Protein AF-A0A848WQI0-F1 (afdb_monomer)

Nearest PDB structures (foldseek):
  6hzf-assembly2_B  TM=4.910E-01  e=3.937E-01  Phocaeicola paurosaccharolyticus
  3zxp-assembly1_B  TM=4.261E-01  e=1.263E+00  Homo sapiens
  1zu2-assembly1_A  TM=3.150E-01  e=1.890E+00  Arabidopsis thaliana

pLDDT: mean 91.6, std 8.66, range [50.47, 98.75]

Foldseek 3Di:
DEQADPQDFLADGGDLPVVLVCVVVQVVVVHDDYDYDPDDNSVLNVQQCVVCVVPVPRGSLNSQCVVCCVQFNPPLSVLLVQLVVLSNVLRVLCVVPPVCQGHLDLCNQLCLLQVLDADDPVLVVSLVSLVSSLVSLVVSLVRGDPRNNLVSLLSNLSSVLSNLQSQLSNLSNQLSNCLVVLVQVSNLVSLVRSLVSLVVSLVSLVVNDDDVSSVVSSVSCVNRPNVVSVVSNVDDRDD

Radius of gyration: 19.27 Å; Cα contacts (8 Å, |Δi|>4): 362; chains: 1; bounding box: 52×28×58 Å

Secondary structure (DSSP, 8-state):
--SS-TT--SS----HHHHHHHHHHHHHTT------PSS-TTHHHHHHHHHHTT-TT--HHHHHHHHHHHHH-TTSHHHHHHHHHHHHHHHHHHHHH-TTTT--STTTTHHHHHT-PPPPTHHHHHHHHHHHHHHHHHHHHHHPPTT-HHHHHHHHHHHHHHHHHHHHHHHHHHHHHHHHHT-HHHHHHHHHHHHHHHHHHHHHHHTT--SHHHHHHHHHHIIIIIHHHHHHHTSPPP-

Solvent-accessible surface area (backbone atoms only — not comparable to full-atom values): 12178 Å² total; per-residue (Å²): 84,42,31,34,59,91,85,35,21,75,53,78,42,35,30,47,66,62,45,61,70,49,44,64,60,32,56,75,71,76,48,75,62,79,54,82,52,58,49,83,72,41,59,65,27,50,50,29,51,63,52,35,74,81,33,88,84,55,42,58,66,58,36,43,33,69,57,34,29,82,55,24,32,78,85,26,29,65,33,44,48,55,14,48,49,28,30,23,54,34,37,54,48,39,58,69,78,44,65,60,70,41,34,96,51,81,51,51,49,51,50,40,26,72,56,52,47,79,84,61,72,63,58,58,56,40,38,51,27,31,48,49,18,22,50,26,23,54,56,26,47,78,63,36,39,88,89,20,51,68,66,36,50,34,55,20,30,50,30,47,20,43,41,26,42,52,49,12,48,48,24,29,13,50,15,19,33,22,54,76,72,65,37,62,66,56,20,50,53,22,39,53,50,13,46,51,26,38,52,49,16,49,53,41,39,63,78,52,60,83,50,74,54,47,51,46,51,53,50,50,44,44,65,34,34,50,51,51,46,54,55,59,64,71,47,76,76,82,132

Mean predicted aligned error: 4.3 Å

Structure (mmCIF, N/CA/C/O backbone):
data_AF-A0A848WQI0-F1
#
_entry.id   AF-A0A848WQI0-F1
#
loop_
_atom_site.group_PDB
_atom_site.id
_atom_site.type_symbol
_atom_site.label_atom_id
_atom_site.label_alt_id
_atom_site.label_comp_id
_atom_site.label_asym_id
_atom_site.label_entity_id
_atom_site.label_seq_id
_atom_site.pdbx_PDB_ins_code
_atom_site.Cartn_x
_atom_site.Cartn_y
_atom_site.Cartn_z
_atom_site.occupancy
_atom_site.B_iso_or_equiv
_atom_site.auth_seq_id
_atom_site.auth_comp_id
_atom_site.auth_asym_id
_atom_site.auth_atom_id
_atom_site.pdbx_PDB_model_num
ATOM 1 N N . LEU A 1 1 ? 17.063 -11.346 -2.790 1.00 73.81 1 LEU A N 1
ATOM 2 C CA . LEU A 1 1 ? 16.654 -9.972 -3.147 1.00 73.81 1 LEU A CA 1
ATOM 3 C C . LEU A 1 1 ? 15.144 -9.925 -3.078 1.00 73.81 1 LEU A C 1
ATOM 5 O O . LEU A 1 1 ? 14.505 -10.807 -3.631 1.00 73.81 1 LEU A O 1
ATOM 9 N N . PHE A 1 2 ? 14.584 -8.936 -2.404 1.00 66.81 2 PHE A N 1
ATOM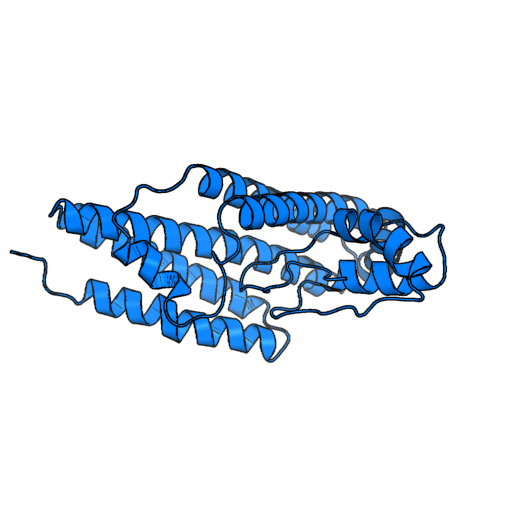 10 C CA . PHE A 1 2 ? 13.140 -8.764 -2.325 1.00 66.81 2 PHE A CA 1
ATOM 11 C C . PHE A 1 2 ? 12.773 -7.531 -3.148 1.00 66.81 2 PHE A C 1
ATOM 13 O O . PHE A 1 2 ? 13.348 -6.471 -2.908 1.00 66.81 2 PHE A O 1
ATOM 20 N N . PRO A 1 3 ? 11.911 -7.658 -4.176 1.00 52.44 3 PRO A N 1
ATOM 21 C CA . PRO A 1 3 ? 11.442 -6.510 -4.945 1.00 52.44 3 PRO A CA 1
ATOM 22 C C . PRO A 1 3 ? 10.584 -5.539 -4.131 1.00 52.44 3 PRO A C 1
ATOM 24 O O . PRO A 1 3 ? 10.427 -4.392 -4.542 1.00 52.44 3 PRO A O 1
ATOM 27 N N . GLY A 1 4 ? 10.056 -6.011 -3.000 1.00 59.72 4 GLY A N 1
ATOM 28 C CA . GLY A 1 4 ? 9.482 -5.223 -1.914 1.00 59.72 4 GLY A CA 1
ATOM 29 C C . GLY A 1 4 ? 10.139 -5.544 -0.574 1.00 59.72 4 GLY A C 1
ATOM 30 O O . GLY 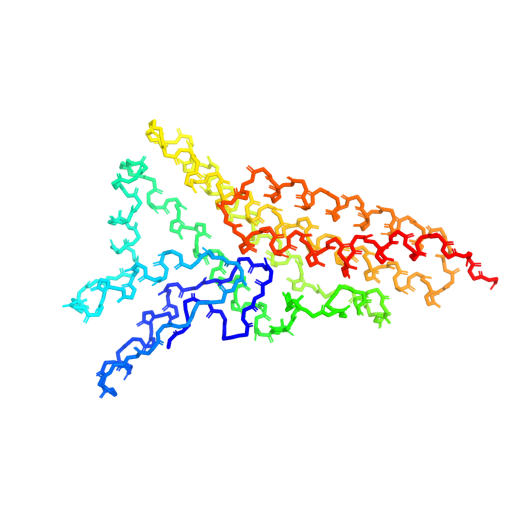A 1 4 ? 11.306 -5.929 -0.526 1.00 59.72 4 GLY A O 1
ATOM 31 N N . ARG A 1 5 ? 9.391 -5.402 0.522 1.00 63.69 5 ARG A N 1
ATOM 32 C CA . ARG A 1 5 ? 9.858 -5.776 1.866 1.00 63.69 5 ARG A CA 1
ATOM 33 C C . ARG A 1 5 ? 9.898 -7.297 2.039 1.00 63.69 5 ARG A C 1
ATOM 35 O O . ARG A 1 5 ? 9.078 -8.010 1.463 1.00 63.69 5 ARG A O 1
ATOM 42 N N . GLU A 1 6 ? 10.829 -7.782 2.866 1.00 56.72 6 GLU A N 1
ATOM 43 C CA . GLU A 1 6 ? 11.005 -9.224 3.116 1.00 56.72 6 GLU A CA 1
ATOM 44 C C . GLU A 1 6 ? 9.759 -9.876 3.732 1.00 56.72 6 GLU A C 1
ATOM 46 O O . GLU A 1 6 ? 9.431 -11.010 3.388 1.00 56.72 6 GLU A O 1
ATOM 51 N N . ASN A 1 7 ? 9.026 -9.130 4.564 1.00 57.56 7 ASN A N 1
ATOM 52 C CA . ASN A 1 7 ? 7.847 -9.628 5.272 1.00 57.56 7 ASN A CA 1
ATOM 53 C C . ASN A 1 7 ? 6.559 -9.572 4.421 1.00 57.56 7 ASN A C 1
ATOM 55 O O . ASN A 1 7 ? 5.610 -10.298 4.699 1.00 57.56 7 ASN A O 1
ATOM 59 N N . GLY A 1 8 ? 6.538 -8.804 3.321 1.00 66.88 8 GLY A N 1
ATOM 60 C CA . GLY A 1 8 ? 5.310 -8.535 2.560 1.00 66.88 8 GLY A CA 1
ATOM 61 C C . GLY A 1 8 ? 4.331 -7.618 3.291 1.00 66.88 8 GLY A C 1
ATOM 62 O O . GLY A 1 8 ? 4.680 -7.012 4.297 1.00 66.88 8 GLY A O 1
ATOM 63 N N . GLY A 1 9 ? 3.125 -7.454 2.747 1.00 83.19 9 GLY A N 1
ATOM 64 C CA . GLY A 1 9 ? 2.078 -6.650 3.377 1.00 83.19 9 GLY A CA 1
ATOM 65 C C . GLY A 1 9 ? 0.976 -6.257 2.400 1.00 83.19 9 GLY A C 1
ATOM 66 O O . GLY A 1 9 ? 1.171 -6.286 1.193 1.00 83.19 9 GLY A O 1
ATOM 67 N N . LEU A 1 10 ? -0.189 -5.865 2.913 1.00 89.94 10 LEU A N 1
ATOM 68 C CA . LEU A 1 10 ? -1.374 -5.534 2.107 1.00 89.94 10 LEU A CA 1
ATOM 69 C C . LEU A 1 10 ? -1.185 -4.286 1.224 1.00 89.94 10 LEU A C 1
ATOM 71 O O . LEU A 1 10 ? -1.851 -4.121 0.191 1.00 89.94 10 LEU A O 1
ATOM 75 N N . LEU A 1 11 ? -0.278 -3.399 1.640 1.00 92.06 11 LEU A N 1
ATOM 76 C CA . LEU A 1 11 ? 0.033 -2.152 0.956 1.00 92.06 11 LEU A CA 1
ATOM 77 C C . LEU A 1 11 ? 1.077 -2.363 -0.151 1.00 92.06 11 LEU A C 1
ATOM 79 O O . LEU A 1 11 ? 2.055 -3.078 0.074 1.00 92.06 11 LEU A O 1
ATOM 83 N N . PRO A 1 12 ? 0.940 -1.693 -1.312 1.00 91.19 12 PRO A N 1
ATOM 84 C CA . PRO A 1 12 ? 1.970 -1.675 -2.343 1.00 91.19 12 PRO A CA 1
ATOM 85 C C . PRO A 1 12 ? 3.288 -1.132 -1.779 1.00 91.19 12 PRO A C 1
ATOM 87 O O . PRO A 1 12 ? 3.384 0.047 -1.441 1.00 91.19 12 PRO A O 1
ATOM 90 N N . GLN A 1 13 ? 4.296 -1.999 -1.692 1.00 87.94 13 GLN A N 1
ATOM 91 C CA . GLN A 1 13 ? 5.631 -1.669 -1.198 1.00 87.94 13 GLN A CA 1
ATOM 92 C C . GLN A 1 13 ? 6.688 -2.293 -2.110 1.00 87.94 13 GLN A C 1
ATOM 94 O O . GLN A 1 13 ? 6.831 -3.517 -2.175 1.00 87.94 13 GLN A O 1
ATOM 99 N N . PHE A 1 14 ? 7.420 -1.458 -2.843 1.00 89.19 14 PHE A N 1
ATOM 100 C CA . PHE A 1 14 ? 8.512 -1.877 -3.716 1.00 89.19 14 PHE A CA 1
ATOM 101 C C . PHE A 1 14 ? 9.478 -0.730 -4.010 1.00 89.19 14 PHE A C 1
ATOM 103 O O . PHE A 1 14 ? 9.085 0.432 -4.068 1.00 89.19 14 PHE A O 1
ATOM 110 N N . SER A 1 15 ? 10.746 -1.070 -4.256 1.00 88.69 15 SER A N 1
ATOM 111 C CA . SER A 1 15 ? 11.779 -0.096 -4.622 1.00 88.69 15 SER A CA 1
ATOM 112 C C . SER A 1 15 ? 12.771 -0.684 -5.622 1.00 88.69 15 SER A C 1
ATOM 114 O O . SER A 1 15 ? 13.640 -1.494 -5.297 1.00 88.69 15 SER A O 1
ATOM 116 N N . THR A 1 16 ? 12.691 -0.245 -6.879 1.00 87.50 16 THR A N 1
ATOM 117 C CA . THR A 1 16 ? 13.683 -0.628 -7.897 1.00 87.50 16 THR A CA 1
ATOM 118 C C . THR A 1 16 ? 15.057 -0.007 -7.631 1.00 87.50 16 THR A C 1
ATOM 120 O O . THR A 1 16 ? 16.067 -0.561 -8.065 1.00 87.50 16 THR A O 1
ATOM 123 N N . GLY A 1 17 ? 15.113 1.126 -6.919 1.00 87.81 17 GLY A N 1
ATOM 124 C CA . GLY A 1 17 ? 16.367 1.765 -6.512 1.00 87.81 17 GLY A CA 1
ATOM 125 C C . GLY A 1 17 ? 17.127 0.928 -5.483 1.00 87.81 17 GLY A C 1
ATOM 126 O O . GLY A 1 17 ? 18.321 0.674 -5.650 1.00 87.81 17 GLY A O 1
ATOM 127 N N . GLU A 1 18 ? 16.421 0.411 -4.476 1.00 88.69 18 GLU A N 1
ATOM 128 C CA . GLU A 1 18 ? 16.997 -0.493 -3.478 1.00 88.69 18 GLU A CA 1
ATOM 129 C C . GLU A 1 18 ? 17.486 -1.805 -4.115 1.00 88.69 18 GLU A C 1
ATOM 131 O O . GLU A 1 18 ? 18.591 -2.278 -3.839 1.00 88.69 18 GLU A O 1
ATOM 136 N N . LEU A 1 19 ? 16.709 -2.379 -5.039 1.00 90.62 19 LEU A N 1
ATOM 137 C CA . LEU A 1 19 ? 17.144 -3.554 -5.797 1.00 90.62 19 LEU A CA 1
ATOM 138 C C . LEU A 1 19 ? 18.444 -3.295 -6.563 1.00 90.62 19 LEU A C 1
ATOM 140 O O . LEU A 1 19 ? 19.345 -4.138 -6.557 1.00 90.62 19 LEU A O 1
ATOM 144 N N . ALA A 1 20 ? 18.550 -2.137 -7.218 1.00 92.38 20 ALA A N 1
ATOM 145 C CA . ALA A 1 20 ? 19.734 -1.771 -7.982 1.00 92.38 20 ALA A CA 1
ATOM 146 C C . ALA A 1 20 ? 20.976 -1.623 -7.095 1.00 92.38 20 ALA A C 1
ATOM 148 O O . ALA A 1 20 ? 22.060 -2.031 -7.512 1.00 92.38 20 ALA A O 1
ATOM 149 N N . SER A 1 21 ? 20.830 -1.108 -5.869 1.00 92.25 21 SER A N 1
ATOM 150 C CA . SER A 1 21 ? 21.953 -0.960 -4.935 1.00 92.25 21 SER A CA 1
ATOM 151 C C . SER A 1 21 ? 22.455 -2.307 -4.396 1.00 92.25 21 SER A C 1
ATOM 153 O O . SER A 1 21 ? 23.662 -2.490 -4.219 1.00 92.25 21 SER A O 1
ATOM 155 N N . LYS A 1 22 ? 21.560 -3.286 -4.203 1.00 91.81 22 LYS A N 1
ATOM 156 C CA . LYS A 1 22 ? 21.900 -4.629 -3.691 1.00 91.81 22 LYS A CA 1
ATOM 157 C C . LYS A 1 22 ? 22.409 -5.595 -4.769 1.00 91.81 22 LYS A C 1
ATOM 159 O O . LYS A 1 22 ? 23.145 -6.538 -4.462 1.00 91.81 22 LYS A O 1
ATOM 164 N N . LEU A 1 23 ? 22.050 -5.381 -6.036 1.00 92.56 23 LEU A N 1
ATOM 165 C CA . LEU A 1 23 ? 22.354 -6.311 -7.130 1.00 92.56 23 LEU A CA 1
ATOM 166 C C . LEU A 1 23 ? 23.860 -6.584 -7.354 1.00 92.56 23 LEU A C 1
ATOM 168 O O . LEU A 1 23 ? 24.212 -7.747 -7.574 1.00 92.56 23 LEU A O 1
ATOM 172 N N . PRO A 1 24 ? 24.786 -5.605 -7.272 1.00 92.44 24 PRO A N 1
ATOM 173 C CA . PRO A 1 24 ? 26.216 -5.874 -7.441 1.00 92.44 24 PRO A CA 1
ATOM 174 C C . PRO A 1 24 ? 26.776 -6.872 -6.422 1.00 92.44 24 PRO A C 1
ATOM 176 O O . PRO A 1 24 ? 27.590 -7.723 -6.783 1.00 92.44 24 PRO A O 1
ATOM 179 N N . ALA A 1 25 ? 26.336 -6.793 -5.162 1.00 91.88 25 ALA A N 1
ATOM 180 C CA . ALA A 1 25 ? 26.741 -7.736 -4.122 1.00 91.88 25 ALA A CA 1
ATOM 181 C C . ALA A 1 25 ? 26.193 -9.143 -4.409 1.00 91.88 25 ALA A C 1
ATOM 183 O O . ALA A 1 25 ? 26.949 -10.111 -4.370 1.00 91.88 25 ALA A O 1
ATOM 184 N N . ALA A 1 26 ? 24.922 -9.239 -4.807 1.00 91.38 26 ALA A N 1
ATOM 185 C CA . ALA A 1 26 ? 24.290 -10.498 -5.200 1.00 91.38 26 ALA A CA 1
ATOM 186 C C . ALA A 1 26 ? 24.982 -11.187 -6.395 1.00 91.38 26 ALA A C 1
ATOM 188 O O . ALA A 1 26 ? 25.144 -12.406 -6.424 1.00 91.38 26 ALA A O 1
ATOM 189 N N . ARG A 1 27 ? 25.444 -10.422 -7.392 1.00 89.50 27 ARG A N 1
ATOM 190 C CA . ARG A 1 27 ? 26.213 -10.998 -8.510 1.00 89.50 27 ARG A CA 1
ATOM 191 C C . ARG A 1 27 ? 27.549 -11.573 -8.044 1.00 89.50 27 ARG A C 1
ATOM 193 O O . ARG A 1 27 ? 27.937 -12.649 -8.489 1.00 89.50 27 ARG A O 1
ATOM 200 N N . LYS A 1 28 ? 28.238 -10.887 -7.124 1.00 91.12 28 LYS A N 1
ATOM 201 C CA . LYS A 1 28 ? 29.507 -11.369 -6.551 1.00 91.12 28 LYS A CA 1
ATOM 202 C C . LYS A 1 28 ? 29.335 -12.659 -5.748 1.00 91.12 28 LYS A C 1
ATOM 204 O O . LYS A 1 28 ? 30.258 -13.463 -5.728 1.00 91.12 28 LYS A O 1
ATOM 209 N N . SER A 1 29 ? 28.171 -12.881 -5.133 1.00 91.44 29 SER A N 1
ATOM 210 C CA . SER A 1 29 ? 27.850 -14.127 -4.421 1.00 91.44 29 SER A CA 1
ATOM 211 C C . SER A 1 29 ? 27.400 -15.279 -5.331 1.00 91.44 29 SER A C 1
ATOM 213 O O . SER A 1 29 ? 27.010 -16.325 -4.824 1.00 91.44 29 SER A O 1
ATOM 215 N N . GLY A 1 30 ? 27.441 -15.114 -6.659 1.00 89.81 30 GLY A N 1
ATOM 216 C CA . GLY A 1 30 ? 27.063 -16.158 -7.617 1.00 89.81 30 GLY A CA 1
ATOM 217 C C . GLY A 1 30 ? 25.572 -16.205 -7.967 1.00 89.81 30 GLY A C 1
ATOM 218 O O . GLY A 1 30 ? 25.157 -17.104 -8.692 1.00 89.81 30 GLY A O 1
ATOM 219 N N . GLY A 1 31 ? 24.767 -15.245 -7.495 1.00 89.06 31 GLY A N 1
ATOM 220 C CA . GLY A 1 31 ? 23.345 -15.143 -7.825 1.00 89.06 31 GLY A CA 1
ATOM 221 C C . GLY A 1 31 ? 22.474 -14.649 -6.671 1.00 89.06 31 GLY A C 1
ATOM 222 O O . GLY A 1 31 ? 22.956 -14.288 -5.597 1.00 89.06 31 GLY A O 1
ATOM 223 N N . PHE A 1 32 ? 21.160 -14.635 -6.903 1.00 90.81 32 PHE A N 1
ATOM 224 C CA . PHE A 1 32 ? 20.151 -14.311 -5.897 1.00 90.81 32 PHE A CA 1
ATOM 225 C C . PHE A 1 32 ? 18.864 -15.103 -6.116 1.00 90.81 32 PHE A C 1
ATOM 227 O O . PHE A 1 32 ? 18.557 -15.529 -7.225 1.00 90.81 32 PHE A O 1
ATOM 234 N N . ILE A 1 33 ? 18.075 -15.217 -5.051 1.00 88.38 33 ILE A N 1
ATOM 235 C CA . ILE A 1 33 ? 16.668 -15.615 -5.109 1.00 88.38 33 ILE A CA 1
ATOM 236 C C . ILE A 1 33 ? 15.831 -14.340 -5.028 1.00 88.38 33 ILE A C 1
ATOM 238 O O . ILE A 1 33 ? 16.090 -13.499 -4.162 1.00 88.38 33 ILE A O 1
ATOM 242 N N . ALA A 1 34 ? 14.873 -14.174 -5.940 1.00 85.50 34 ALA A N 1
ATOM 243 C CA . ALA A 1 34 ? 13.860 -13.130 -5.848 1.00 85.50 34 ALA A CA 1
ATOM 244 C C . ALA A 1 34 ? 12.619 -13.696 -5.155 1.00 85.50 34 ALA A C 1
ATOM 246 O O . ALA A 1 34 ? 11.985 -14.600 -5.693 1.00 85.50 34 ALA A O 1
ATOM 247 N N . ALA A 1 35 ? 12.285 -13.180 -3.977 1.00 82.25 35 ALA A N 1
ATOM 248 C CA . ALA A 1 35 ? 11.065 -13.549 -3.268 1.00 82.25 35 ALA A CA 1
ATOM 249 C C . ALA A 1 35 ? 10.051 -12.408 -3.394 1.00 82.25 35 ALA A C 1
ATOM 251 O O . ALA A 1 35 ? 10.380 -11.254 -3.128 1.00 82.25 35 ALA A O 1
ATOM 252 N N . CYS A 1 36 ? 8.849 -12.742 -3.860 1.00 76.75 36 CYS A N 1
ATOM 253 C CA . CYS A 1 36 ? 7.746 -11.808 -4.066 1.00 76.75 36 CYS A CA 1
ATOM 254 C C . CYS A 1 36 ? 6.604 -12.230 -3.150 1.00 76.75 36 CYS A C 1
ATOM 256 O O . CYS A 1 36 ? 6.120 -13.358 -3.257 1.00 76.75 36 CYS A O 1
ATOM 258 N N . SER A 1 37 ? 6.217 -11.347 -2.243 1.00 74.38 37 SER A N 1
ATOM 259 C CA . SER A 1 37 ? 5.093 -11.542 -1.337 1.00 74.38 37 SER A CA 1
ATOM 260 C C . SER A 1 37 ? 3.795 -11.028 -1.969 1.00 74.38 37 SER A C 1
ATOM 262 O O . SER A 1 37 ? 3.792 -10.414 -3.036 1.00 74.38 37 SER A O 1
ATOM 264 N N . ILE A 1 38 ? 2.673 -11.371 -1.340 1.00 69.75 38 ILE A N 1
ATOM 265 C CA . ILE A 1 38 ? 1.343 -10.895 -1.727 1.00 69.75 38 ILE A CA 1
ATOM 266 C C . ILE A 1 38 ? 1.129 -9.490 -1.145 1.00 69.75 38 ILE A C 1
ATOM 268 O O . ILE A 1 38 ? 1.549 -9.262 -0.005 1.00 69.75 38 ILE A O 1
ATOM 272 N N . PRO A 1 39 ? 0.422 -8.597 -1.865 1.00 70.44 39 PRO A N 1
ATOM 273 C CA . PRO A 1 39 ? -0.097 -8.741 -3.233 1.00 70.44 39 PRO A CA 1
ATOM 274 C C . PRO A 1 39 ? 0.899 -8.299 -4.323 1.00 70.44 39 PRO A C 1
ATOM 276 O O . PRO A 1 39 ? 1.838 -7.544 -4.082 1.00 70.44 39 PRO A O 1
ATOM 279 N N . GLY A 1 40 ? 0.686 -8.804 -5.545 1.00 66.81 40 GLY A N 1
ATOM 280 C CA . GLY A 1 40 ? 1.621 -8.824 -6.681 1.00 66.81 40 GLY A CA 1
ATOM 281 C C . GLY A 1 40 ? 1.958 -7.486 -7.362 1.00 66.81 40 GLY A C 1
ATOM 282 O O . GLY A 1 40 ? 1.985 -7.401 -8.590 1.00 66.81 40 GLY A O 1
ATOM 283 N N . ASP A 1 41 ? 2.307 -6.449 -6.602 1.00 83.44 41 ASP A N 1
ATOM 284 C CA . ASP A 1 41 ? 2.699 -5.132 -7.130 1.00 83.44 41 ASP A CA 1
ATOM 285 C C . ASP A 1 41 ? 4.177 -5.073 -7.588 1.00 83.44 41 ASP A C 1
ATOM 287 O O . ASP A 1 41 ? 4.704 -4.023 -7.955 1.00 83.44 41 ASP A O 1
ATOM 291 N N . HIS A 1 42 ? 4.859 -6.220 -7.630 1.00 84.69 42 HIS A N 1
ATOM 292 C CA . HIS A 1 42 ? 6.304 -6.334 -7.848 1.00 84.69 42 HIS A CA 1
ATOM 293 C C . HIS A 1 42 ? 6.751 -6.367 -9.318 1.00 84.69 42 HIS A C 1
ATOM 295 O O . HIS A 1 42 ? 7.940 -6.548 -9.585 1.00 84.69 42 HIS A O 1
ATOM 301 N N . ASN A 1 43 ? 5.841 -6.184 -10.281 1.00 86.00 43 ASN A N 1
ATOM 302 C CA . ASN A 1 43 ? 6.132 -6.349 -11.712 1.00 86.00 43 ASN A CA 1
ATOM 303 C C . ASN A 1 43 ? 7.343 -5.530 -12.183 1.00 86.00 43 ASN A C 1
ATOM 305 O O . ASN A 1 43 ? 8.214 -6.066 -12.863 1.00 86.00 43 ASN A O 1
ATOM 309 N N . ALA A 1 44 ? 7.445 -4.258 -11.782 1.00 89.56 44 ALA A N 1
ATOM 310 C CA . ALA A 1 44 ? 8.574 -3.403 -12.156 1.00 89.56 44 ALA A CA 1
ATOM 311 C C . ALA A 1 44 ? 9.907 -3.901 -11.569 1.00 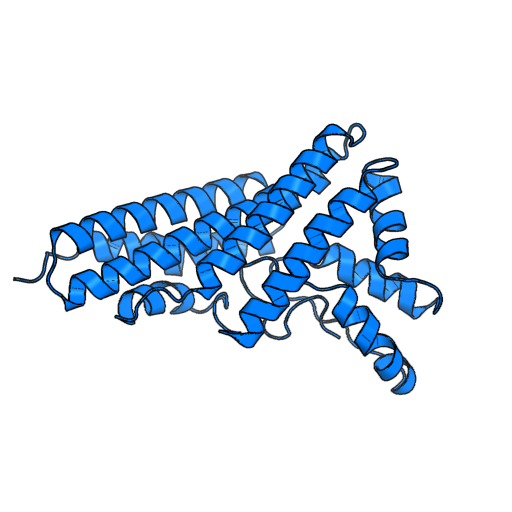89.56 44 ALA A C 1
ATOM 313 O O . ALA A 1 44 ? 10.921 -3.939 -12.267 1.00 89.56 44 ALA A O 1
ATOM 314 N N . GLY A 1 45 ? 9.900 -4.336 -10.306 1.00 90.81 45 GLY A N 1
ATOM 315 C CA . GLY A 1 45 ? 11.078 -4.872 -9.625 1.00 90.81 45 GLY A CA 1
ATOM 316 C C . GLY A 1 45 ? 11.535 -6.215 -10.191 1.00 90.81 45 GLY A C 1
ATOM 317 O O . GLY A 1 45 ? 12.716 -6.390 -10.487 1.00 90.81 45 GLY A O 1
ATOM 318 N N . VAL A 1 46 ? 10.601 -7.143 -10.415 1.00 91.25 46 VAL A N 1
ATOM 319 C CA . VAL A 1 46 ? 10.881 -8.446 -11.038 1.00 91.25 46 VAL A CA 1
ATOM 320 C C . VAL A 1 46 ? 11.386 -8.262 -12.464 1.00 91.25 46 VAL A C 1
ATOM 322 O O . VAL A 1 46 ? 12.388 -8.869 -12.845 1.00 91.25 46 VAL A O 1
ATOM 325 N N . TYR A 1 47 ? 10.749 -7.382 -13.239 1.00 93.81 47 TYR A N 1
ATOM 326 C CA . TYR A 1 47 ? 11.189 -7.081 -14.592 1.00 93.81 47 TYR A CA 1
ATOM 327 C C . TYR A 1 47 ? 12.607 -6.493 -14.595 1.00 93.81 47 TYR A C 1
ATOM 329 O O . TYR A 1 47 ? 13.470 -7.009 -15.308 1.00 93.81 47 TYR A O 1
ATOM 337 N N . PHE A 1 48 ? 12.896 -5.503 -13.741 1.00 95.12 48 PHE A N 1
ATOM 338 C CA . PHE A 1 48 ? 14.247 -4.955 -13.586 1.00 95.12 48 PHE A CA 1
ATOM 339 C C . PHE A 1 48 ? 15.277 -6.041 -13.256 1.00 95.12 48 PHE A C 1
ATOM 341 O O . PHE A 1 48 ? 16.272 -6.166 -13.970 1.00 95.12 48 PHE A O 1
ATOM 348 N N . LEU A 1 49 ? 15.025 -6.868 -12.237 1.00 94.31 49 LEU A N 1
ATOM 349 C CA . LEU A 1 49 ? 15.933 -7.950 -11.853 1.00 94.31 49 LEU A CA 1
ATOM 350 C C . LEU A 1 49 ? 16.147 -8.951 -12.990 1.00 94.31 49 LEU A C 1
ATOM 352 O O . LEU A 1 49 ? 17.280 -9.376 -13.213 1.00 94.31 49 LEU A O 1
ATOM 356 N N . SER A 1 50 ? 15.097 -9.297 -13.738 1.00 94.25 50 SER A N 1
ATOM 357 C CA . SER A 1 50 ? 15.198 -10.234 -14.860 1.00 94.25 50 SER A CA 1
ATOM 358 C C . SER A 1 50 ? 16.135 -9.721 -15.956 1.00 94.25 50 SER A C 1
ATOM 360 O O . SER A 1 50 ? 16.976 -10.469 -16.442 1.00 94.25 50 SER A O 1
ATOM 362 N N . ARG A 1 51 ? 16.054 -8.429 -16.304 1.00 95.81 51 ARG A N 1
ATOM 363 C CA . ARG A 1 51 ? 16.888 -7.804 -17.340 1.00 95.81 51 ARG A CA 1
ATOM 364 C C . ARG A 1 51 ? 18.304 -7.567 -16.836 1.00 95.81 51 ARG A C 1
ATOM 366 O O . ARG A 1 51 ? 19.271 -7.956 -17.488 1.00 95.81 51 ARG A O 1
ATOM 373 N N . ALA A 1 52 ? 18.422 -6.994 -15.643 1.00 95.12 52 ALA A N 1
ATOM 374 C CA . ALA A 1 52 ? 19.707 -6.683 -15.049 1.00 95.12 52 ALA A CA 1
ATOM 375 C C . ALA A 1 52 ? 20.509 -7.952 -14.720 1.00 95.12 52 ALA A C 1
ATOM 377 O O . ALA A 1 52 ? 21.731 -7.907 -14.691 1.00 95.12 52 ALA A O 1
ATOM 378 N N . SER A 1 53 ? 19.891 -9.115 -14.517 1.00 92.50 53 SER A N 1
ATOM 379 C CA . SER A 1 53 ? 20.650 -10.357 -14.285 1.00 92.50 53 SER A CA 1
ATOM 380 C C . SER A 1 53 ? 21.576 -10.737 -15.445 1.00 92.50 53 SER A C 1
ATOM 382 O O . SER A 1 53 ? 22.619 -11.340 -15.200 1.00 92.50 53 SER A O 1
ATOM 384 N N . PHE A 1 54 ? 21.234 -10.349 -16.676 1.00 92.38 54 PHE A N 1
ATOM 385 C CA . PHE A 1 54 ? 21.999 -10.686 -17.882 1.00 92.38 54 PHE A CA 1
ATOM 386 C C . PHE A 1 54 ? 22.755 -9.499 -18.484 1.00 92.38 54 PHE A C 1
ATOM 388 O O . PHE A 1 54 ? 23.658 -9.705 -19.289 1.00 92.38 54 PHE A O 1
ATOM 395 N N . ASP A 1 55 ? 22.415 -8.271 -18.090 1.00 94.88 55 ASP A N 1
ATOM 396 C CA . ASP A 1 55 ? 23.057 -7.058 -18.586 1.00 94.88 55 ASP A CA 1
ATOM 397 C C . ASP A 1 55 ? 23.295 -6.060 -17.443 1.00 94.88 55 ASP A C 1
ATOM 399 O O . ASP A 1 55 ? 22.368 -5.533 -16.825 1.00 94.88 55 ASP A O 1
ATOM 403 N N . SER A 1 56 ? 24.569 -5.783 -17.153 1.00 92.38 56 SER A N 1
ATOM 404 C CA . SER A 1 56 ? 24.960 -4.849 -16.099 1.00 92.38 56 SER A CA 1
ATOM 405 C C . SER A 1 56 ? 24.691 -3.381 -16.420 1.00 92.38 56 SER A C 1
ATOM 407 O O . SER A 1 56 ? 24.733 -2.576 -15.494 1.00 92.38 56 SER A O 1
ATOM 409 N N . ALA A 1 57 ? 24.434 -3.035 -17.684 1.00 95.62 57 ALA A N 1
ATOM 410 C CA . ALA A 1 57 ? 24.109 -1.675 -18.102 1.00 95.62 57 ALA A CA 1
ATOM 411 C C . ALA A 1 57 ? 22.630 -1.314 -17.877 1.00 95.62 57 ALA A C 1
ATOM 413 O O . ALA A 1 57 ? 22.270 -0.137 -17.934 1.00 95.62 57 ALA A O 1
ATOM 414 N N . VAL A 1 58 ? 21.764 -2.298 -17.604 1.00 96.75 58 VAL A N 1
ATOM 415 C CA . VAL A 1 58 ? 20.347 -2.053 -17.312 1.00 96.75 58 VAL A CA 1
ATOM 416 C C . VAL A 1 58 ? 20.205 -1.304 -15.988 1.00 96.75 58 VAL A C 1
ATOM 418 O O . VAL A 1 58 ? 20.670 -1.757 -14.941 1.00 96.75 58 VAL A O 1
ATOM 421 N N . THR A 1 59 ? 19.500 -0.176 -16.032 1.00 95.19 59 THR A N 1
ATOM 422 C CA . THR A 1 59 ? 19.150 0.635 -14.865 1.00 95.19 59 THR A CA 1
ATOM 423 C C . THR A 1 59 ? 17.665 0.459 -14.536 1.00 95.19 59 THR A C 1
ATOM 425 O O . THR A 1 59 ? 16.895 0.027 -15.399 1.00 95.19 59 THR A O 1
ATOM 428 N N . PRO A 1 60 ? 17.212 0.815 -13.319 1.00 94.19 60 PRO A N 1
ATOM 429 C CA . PRO A 1 60 ? 15.784 0.865 -13.006 1.00 94.19 60 PRO A CA 1
ATOM 430 C C . PRO A 1 60 ? 14.964 1.668 -14.018 1.00 94.19 60 PRO A C 1
ATOM 432 O O . PRO A 1 60 ? 13.916 1.209 -14.462 1.00 94.19 60 PRO A O 1
ATOM 435 N N . ALA A 1 61 ? 15.474 2.832 -14.427 1.00 93.94 61 ALA A N 1
ATOM 436 C CA . ALA A 1 61 ? 14.804 3.702 -15.385 1.00 93.94 61 ALA A CA 1
ATOM 437 C C . ALA A 1 61 ? 14.701 3.057 -16.775 1.00 93.94 61 ALA A C 1
ATOM 439 O O . ALA A 1 61 ? 13.617 3.044 -17.352 1.00 93.94 61 ALA A O 1
ATOM 440 N N . SER A 1 62 ? 15.788 2.470 -17.297 1.00 96.25 62 SER A N 1
ATOM 441 C CA . SER A 1 62 ? 15.749 1.831 -18.621 1.00 96.25 62 SER A CA 1
ATOM 442 C C . SER A 1 62 ? 14.906 0.555 -18.627 1.00 96.25 62 SER A C 1
ATOM 444 O O . SER A 1 62 ? 14.199 0.285 -19.598 1.00 96.25 62 SER A O 1
ATOM 446 N N . ALA A 1 63 ? 14.915 -0.210 -17.532 1.00 96.62 63 ALA A N 1
ATOM 447 C CA . ALA A 1 63 ? 14.037 -1.361 -17.376 1.00 96.62 63 ALA A CA 1
ATOM 448 C C . ALA A 1 63 ? 12.565 -0.937 -17.358 1.00 96.62 63 ALA A C 1
ATOM 450 O O . ALA A 1 63 ? 11.771 -1.499 -18.111 1.00 96.62 63 ALA A O 1
ATOM 451 N N . LEU A 1 64 ? 12.211 0.069 -16.554 1.00 95.12 64 LEU A N 1
ATOM 452 C CA . LEU A 1 64 ? 10.842 0.563 -16.475 1.00 95.12 64 LEU A CA 1
ATOM 453 C C . LEU A 1 64 ? 10.356 1.112 -17.818 1.00 95.12 64 LEU A C 1
ATOM 455 O O . LEU A 1 64 ? 9.253 0.773 -18.234 1.00 95.12 64 LEU A O 1
ATOM 459 N N . ASP A 1 65 ? 11.176 1.893 -18.520 1.00 95.62 65 ASP A N 1
ATOM 460 C CA . ASP A 1 65 ? 10.842 2.381 -19.859 1.00 95.62 65 ASP A CA 1
ATOM 461 C C . ASP A 1 65 ? 10.596 1.227 -20.838 1.00 95.62 65 ASP A C 1
ATOM 463 O O . ASP A 1 65 ? 9.544 1.165 -21.473 1.00 95.62 65 ASP A O 1
ATOM 467 N N . SER A 1 66 ? 11.488 0.233 -20.871 1.00 96.12 66 SER A N 1
ATOM 46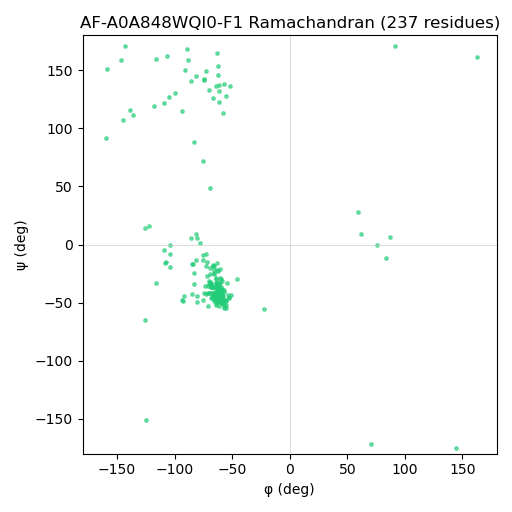8 C CA . SER A 1 66 ? 11.319 -0.935 -21.743 1.00 96.12 66 SER A CA 1
ATOM 469 C C . SER A 1 66 ? 10.120 -1.822 -21.381 1.00 96.12 66 SER A C 1
ATOM 471 O O . SER A 1 66 ? 9.640 -2.561 -22.236 1.00 96.12 66 SER A O 1
ATOM 473 N N . LEU A 1 67 ? 9.631 -1.765 -20.138 1.00 94.75 67 LEU A N 1
ATOM 474 C CA . LEU A 1 67 ? 8.404 -2.440 -19.712 1.00 94.75 67 LEU A CA 1
ATOM 475 C C . LEU A 1 67 ? 7.167 -1.628 -20.108 1.00 94.75 67 LEU A C 1
ATOM 477 O O . LEU A 1 67 ? 6.214 -2.164 -20.668 1.00 94.75 67 LEU A O 1
ATOM 481 N N . VAL A 1 68 ? 7.168 -0.334 -19.795 1.00 94.75 68 VAL A N 1
ATOM 482 C CA . VAL A 1 68 ? 5.988 0.528 -19.881 1.00 94.75 68 VAL A CA 1
ATOM 483 C C . VAL A 1 68 ? 5.744 1.002 -21.301 1.00 94.75 68 VAL A C 1
ATOM 485 O O . VAL A 1 68 ? 4.601 0.958 -21.744 1.00 94.75 68 VAL A O 1
ATOM 488 N N . THR A 1 69 ? 6.769 1.431 -22.034 1.00 95.00 69 THR A N 1
ATOM 489 C CA . THR A 1 69 ? 6.612 2.013 -23.374 1.00 95.00 69 THR A CA 1
ATOM 490 C C . THR A 1 69 ? 5.931 1.042 -24.350 1.00 95.00 69 THR A C 1
ATOM 492 O O . THR A 1 69 ? 4.954 1.439 -24.994 1.00 95.00 69 THR A O 1
ATOM 495 N N . PRO A 1 70 ? 6.292 -0.257 -24.404 1.00 94.19 70 PRO A N 1
ATOM 496 C CA . PRO A 1 70 ? 5.578 -1.222 -25.236 1.00 94.19 70 PRO A CA 1
ATOM 497 C C . PRO A 1 70 ? 4.147 -1.517 -24.798 1.00 94.19 70 PRO A C 1
ATOM 499 O O . PRO A 1 70 ? 3.415 -2.074 -25.608 1.00 94.19 70 PRO A O 1
ATOM 502 N N . ILE A 1 71 ? 3.741 -1.196 -23.563 1.00 92.88 71 ILE A N 1
ATOM 503 C CA . ILE A 1 71 ? 2.375 -1.395 -23.046 1.00 92.88 71 ILE A CA 1
ATOM 504 C C . ILE A 1 71 ? 1.541 -0.129 -23.248 1.00 92.88 71 ILE A C 1
ATOM 506 O O . ILE A 1 71 ? 0.419 -0.205 -23.748 1.00 92.88 71 ILE A O 1
ATOM 510 N N . CYS A 1 72 ? 2.099 1.021 -22.874 1.00 94.38 72 CYS A N 1
ATOM 511 C CA . CYS A 1 72 ? 1.403 2.285 -22.672 1.00 94.38 72 CYS A CA 1
ATOM 512 C C . CYS A 1 72 ? 1.672 3.337 -23.748 1.00 94.38 72 CYS A C 1
ATOM 514 O O . CYS A 1 72 ? 0.892 4.279 -23.856 1.00 94.38 72 CYS A O 1
ATOM 516 N N . GLY A 1 73 ? 2.703 3.163 -24.572 1.00 92.75 73 GLY A N 1
ATOM 517 C CA . GLY A 1 73 ? 3.153 4.168 -25.532 1.00 92.75 73 GLY A CA 1
ATOM 518 C C . GLY A 1 73 ? 4.222 5.104 -24.965 1.00 92.75 73 GLY A C 1
ATOM 519 O O . GLY A 1 73 ? 4.534 5.087 -23.772 1.00 92.75 73 GLY A O 1
ATOM 520 N N . GLU A 1 74 ? 4.802 5.903 -25.858 1.00 91.69 74 GLU A N 1
ATOM 521 C CA . GLU A 1 74 ? 5.909 6.810 -25.548 1.00 91.69 74 GLU A CA 1
ATOM 522 C C . GLU A 1 74 ? 5.522 7.878 -24.513 1.00 91.69 74 GLU A C 1
ATOM 524 O O . GLU A 1 74 ? 4.389 8.360 -24.465 1.00 91.69 74 GLU A O 1
ATOM 529 N N . GLY A 1 75 ? 6.480 8.262 -23.664 1.00 88.56 75 GLY A N 1
ATOM 530 C CA . GLY A 1 75 ? 6.317 9.348 -22.690 1.00 88.56 75 GLY A CA 1
ATOM 531 C C . GLY A 1 75 ? 5.475 9.014 -21.449 1.00 88.56 75 GLY A C 1
ATOM 532 O O . GLY A 1 75 ? 5.317 9.872 -20.579 1.00 88.56 75 GLY A O 1
ATOM 533 N N . VAL A 1 76 ? 4.944 7.791 -21.327 1.00 94.69 76 VAL A N 1
ATOM 534 C CA . VAL A 1 76 ? 4.213 7.341 -20.124 1.00 94.69 76 VAL A CA 1
ATOM 535 C C . VAL A 1 76 ? 5.164 6.846 -19.030 1.00 94.69 76 VAL A C 1
ATOM 537 O O . VAL A 1 76 ? 4.899 7.054 -17.845 1.00 94.69 76 VAL A O 1
ATOM 540 N N . ALA A 1 77 ? 6.287 6.233 -19.411 1.00 94.25 77 ALA A N 1
ATOM 541 C CA . ALA A 1 77 ? 7.244 5.642 -18.479 1.00 94.25 77 ALA A CA 1
ATOM 542 C C . ALA A 1 77 ? 7.794 6.638 -17.450 1.00 94.25 77 ALA A C 1
ATOM 544 O O . ALA A 1 77 ? 7.898 6.293 -16.279 1.00 94.25 77 ALA A O 1
ATOM 545 N N . GLU A 1 78 ? 8.075 7.879 -17.855 1.00 93.75 78 GLU A N 1
ATOM 546 C CA . GLU A 1 78 ? 8.575 8.930 -16.958 1.00 93.75 78 GLU A CA 1
ATOM 547 C C . GLU A 1 78 ? 7.591 9.225 -15.815 1.00 93.75 78 GLU A C 1
ATOM 549 O O . GLU A 1 78 ? 7.981 9.314 -14.654 1.00 93.75 78 GLU A O 1
ATOM 554 N N . ARG A 1 79 ? 6.291 9.292 -16.127 1.00 94.31 79 ARG A N 1
ATOM 555 C CA . ARG A 1 79 ? 5.234 9.523 -15.130 1.00 94.31 79 ARG A CA 1
ATOM 556 C C . ARG A 1 79 ? 5.127 8.360 -14.157 1.00 94.31 79 ARG A C 1
ATOM 558 O O . ARG A 1 79 ? 5.087 8.556 -12.944 1.00 94.31 79 ARG A O 1
ATOM 565 N N . LEU A 1 80 ? 5.135 7.140 -14.687 1.00 94.75 80 LEU A N 1
ATOM 566 C CA . LEU A 1 80 ? 5.124 5.940 -13.858 1.00 94.75 80 LEU A CA 1
ATOM 567 C C . LEU A 1 80 ? 6.383 5.844 -12.989 1.00 94.75 80 LEU A C 1
ATOM 569 O O . LEU A 1 80 ? 6.276 5.428 -11.841 1.00 94.75 80 LEU A O 1
ATOM 573 N N . ALA A 1 81 ? 7.539 6.292 -13.486 1.00 94.38 81 ALA A N 1
ATOM 574 C CA . ALA A 1 81 ? 8.779 6.347 -12.720 1.00 94.38 81 ALA A CA 1
ATOM 575 C C . ALA A 1 81 ? 8.650 7.270 -11.506 1.00 94.38 81 ALA A C 1
ATOM 577 O O . ALA A 1 81 ? 9.023 6.870 -10.406 1.00 94.38 81 ALA A O 1
ATOM 578 N N . THR A 1 82 ? 8.075 8.465 -11.675 1.00 95.31 82 THR A N 1
ATOM 579 C CA . THR A 1 82 ? 7.810 9.378 -10.552 1.00 95.31 82 THR A CA 1
ATOM 580 C C . THR A 1 82 ? 6.865 8.749 -9.531 1.00 95.31 82 THR A C 1
ATOM 582 O O . THR A 1 82 ? 7.139 8.796 -8.333 1.00 95.31 82 THR A O 1
ATOM 585 N N . GLY A 1 83 ? 5.783 8.110 -9.987 1.00 95.81 83 GLY A N 1
ATOM 586 C CA . GLY A 1 83 ? 4.854 7.446 -9.076 1.00 95.81 83 GLY A CA 1
ATOM 587 C C . GLY A 1 83 ? 5.493 6.277 -8.323 1.00 95.81 83 GLY A C 1
ATOM 588 O O . GLY A 1 83 ? 5.323 6.157 -7.117 1.00 95.81 83 GLY A O 1
ATOM 589 N N . PHE A 1 84 ? 6.285 5.447 -9.002 1.00 94.69 84 PHE A N 1
ATOM 590 C CA . PHE A 1 84 ? 6.997 4.327 -8.380 1.00 94.69 84 PHE A CA 1
ATOM 591 C C . PHE A 1 84 ? 8.119 4.779 -7.443 1.00 94.69 84 PHE A C 1
ATOM 593 O O . PHE A 1 84 ? 8.348 4.124 -6.432 1.00 94.69 84 PHE A O 1
ATOM 600 N N . ALA A 1 85 ? 8.779 5.906 -7.722 1.00 93.88 85 ALA A N 1
ATOM 601 C CA . ALA A 1 85 ? 9.726 6.507 -6.788 1.00 93.88 85 ALA A CA 1
ATOM 602 C C . ALA A 1 85 ? 9.029 6.923 -5.484 1.00 93.88 85 ALA A C 1
ATOM 604 O O . ALA A 1 85 ? 9.524 6.597 -4.412 1.00 93.88 85 ALA A O 1
ATOM 605 N N . ALA A 1 86 ? 7.840 7.534 -5.564 1.00 96.44 86 ALA A N 1
ATOM 606 C CA . ALA A 1 86 ? 7.051 7.860 -4.374 1.00 96.44 86 ALA A CA 1
ATOM 607 C C . ALA A 1 86 ? 6.649 6.607 -3.569 1.00 96.44 86 ALA A C 1
ATOM 609 O O . ALA A 1 86 ? 6.656 6.645 -2.344 1.00 96.44 86 ALA A O 1
ATOM 610 N N . ILE A 1 87 ? 6.366 5.476 -4.227 1.00 95.19 87 ILE A N 1
ATOM 611 C CA . ILE A 1 87 ? 6.144 4.190 -3.535 1.00 95.19 87 ILE A CA 1
ATOM 612 C C . ILE A 1 87 ? 7.424 3.654 -2.884 1.00 95.19 87 ILE A C 1
ATOM 614 O O . ILE A 1 87 ? 7.354 3.052 -1.813 1.00 95.19 87 ILE A O 1
ATOM 618 N N . GLY A 1 88 ? 8.588 3.904 -3.485 1.00 92.44 88 GLY A N 1
ATOM 619 C CA . GLY A 1 88 ? 9.882 3.647 -2.853 1.00 92.44 88 GLY A CA 1
ATOM 620 C C . GLY A 1 88 ? 10.021 4.393 -1.525 1.00 92.44 88 GLY A C 1
ATOM 621 O O . GLY A 1 88 ? 10.295 3.758 -0.512 1.00 92.44 88 GLY A O 1
ATOM 622 N N . GLU A 1 89 ? 9.715 5.694 -1.505 1.00 94.62 89 GLU A N 1
ATOM 623 C CA . GLU A 1 89 ? 9.743 6.514 -0.280 1.00 94.62 89 GLU A CA 1
ATOM 624 C C . GLU A 1 89 ? 8.767 5.995 0.789 1.00 94.62 89 GLU A C 1
ATOM 626 O O . GLU A 1 89 ? 9.127 5.891 1.960 1.00 94.62 89 GLU A O 1
ATOM 631 N N . VAL A 1 90 ? 7.551 5.583 0.400 1.00 94.19 90 VAL A N 1
ATOM 632 C CA . VAL A 1 90 ? 6.612 4.928 1.332 1.00 94.19 90 VAL A CA 1
ATOM 633 C C . VAL A 1 90 ? 7.193 3.633 1.886 1.00 94.19 90 VAL A C 1
ATOM 635 O O . VAL A 1 90 ? 7.087 3.370 3.081 1.00 94.19 90 VAL A O 1
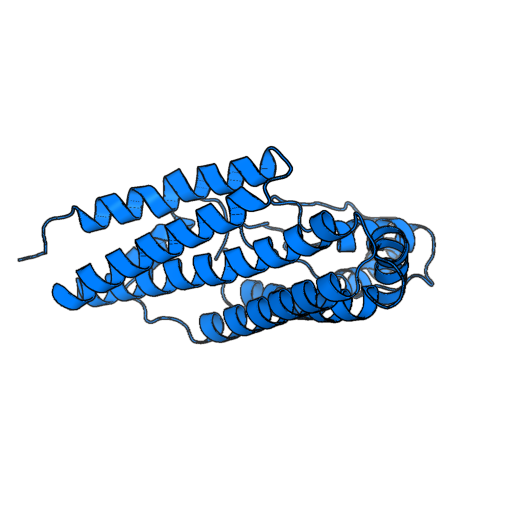ATOM 638 N N . SER A 1 91 ? 7.789 2.811 1.024 1.00 91.50 91 SER A N 1
ATOM 639 C CA . SER A 1 91 ? 8.349 1.516 1.416 1.00 91.50 91 SER A CA 1
ATOM 640 C C . SER A 1 91 ? 9.481 1.696 2.421 1.00 91.50 91 SER A C 1
ATOM 642 O O . SER A 1 91 ? 9.560 0.940 3.392 1.00 91.50 91 SER A O 1
ATOM 644 N N . ASP A 1 92 ? 10.338 2.697 2.211 1.00 91.44 92 ASP A N 1
ATOM 645 C CA . ASP A 1 92 ? 11.430 3.063 3.112 1.00 91.44 92 ASP A CA 1
ATOM 646 C C . ASP A 1 92 ? 10.893 3.600 4.442 1.00 91.44 92 ASP A C 1
ATOM 648 O O . ASP A 1 92 ? 11.340 3.144 5.497 1.00 91.44 92 ASP A O 1
ATOM 652 N N . LEU A 1 93 ? 9.887 4.481 4.394 1.00 94.25 93 LEU A N 1
ATOM 653 C CA . LEU A 1 93 ? 9.236 5.052 5.571 1.00 94.25 93 LEU A CA 1
ATOM 654 C C . LEU A 1 93 ? 8.566 3.981 6.438 1.00 94.25 93 LEU A C 1
ATOM 656 O O . LEU A 1 93 ? 8.884 3.888 7.620 1.00 94.25 93 LEU A O 1
ATOM 660 N N . ILE A 1 94 ? 7.701 3.139 5.859 1.00 92.38 94 ILE A N 1
ATOM 661 C CA . ILE A 1 94 ? 6.993 2.081 6.595 1.00 92.38 94 ILE A CA 1
ATOM 662 C C . ILE A 1 94 ? 7.999 1.187 7.302 1.00 92.38 94 ILE A C 1
ATOM 664 O O . ILE A 1 94 ? 7.961 1.081 8.516 1.00 92.38 94 ILE A O 1
ATOM 668 N N . GLY A 1 95 ? 8.975 0.606 6.605 1.00 89.44 95 GLY A N 1
ATOM 669 C CA . GLY A 1 95 ? 9.894 -0.285 7.314 1.00 89.44 95 GLY A CA 1
ATOM 670 C C . GLY A 1 95 ? 10.976 0.406 8.146 1.00 89.44 95 GLY A C 1
ATOM 671 O O . GLY A 1 95 ? 11.794 -0.301 8.730 1.00 89.44 95 GLY A O 1
ATOM 672 N N . LYS A 1 96 ? 11.015 1.744 8.204 1.00 92.94 96 LYS A N 1
ATOM 673 C CA . LYS A 1 96 ? 11.750 2.487 9.237 1.00 92.94 96 LYS A CA 1
ATOM 674 C C . LYS A 1 96 ? 10.908 2.661 10.503 1.00 92.94 96 LYS A C 1
ATOM 676 O O . LYS A 1 96 ? 11.454 2.542 11.595 1.00 92.94 96 LYS A O 1
ATOM 681 N N . GLU A 1 97 ? 9.628 2.977 10.346 1.00 94.62 97 GLU A N 1
ATOM 682 C CA . GLU A 1 97 ? 8.742 3.360 11.450 1.00 94.62 97 GLU A CA 1
ATOM 683 C C . GLU A 1 97 ? 7.993 2.160 12.049 1.00 94.62 97 GLU A C 1
ATOM 685 O O . GLU A 1 97 ? 7.924 2.021 13.267 1.00 94.62 97 GLU A O 1
ATOM 690 N N . ASP A 1 98 ? 7.455 1.286 11.200 1.00 91.69 98 ASP A N 1
ATOM 691 C CA . ASP A 1 98 ? 6.676 0.105 11.564 1.00 91.69 98 ASP A CA 1
ATOM 692 C C . ASP A 1 98 ? 6.650 -0.907 10.401 1.00 91.69 98 ASP A C 1
ATOM 694 O O . ASP A 1 98 ? 5.814 -0.848 9.496 1.00 91.69 98 ASP A O 1
ATOM 698 N N . ALA A 1 99 ? 7.606 -1.839 10.400 1.00 88.88 99 ALA A N 1
ATOM 699 C CA . ALA A 1 99 ? 7.754 -2.818 9.322 1.00 88.88 99 ALA A CA 1
ATOM 700 C C . ALA A 1 99 ? 6.591 -3.816 9.225 1.00 88.88 99 ALA A C 1
ATOM 702 O O . ALA A 1 99 ? 6.429 -4.432 8.168 1.00 88.88 99 ALA A O 1
ATOM 703 N N . ASP A 1 100 ? 5.793 -3.953 10.286 1.00 88.62 100 ASP A N 1
ATOM 704 C CA . ASP A 1 100 ? 4.692 -4.909 10.360 1.00 88.62 100 ASP A CA 1
ATOM 705 C C . ASP A 1 100 ? 3.315 -4.239 10.175 1.00 88.62 100 ASP A C 1
ATOM 707 O O . ASP A 1 100 ? 2.310 -4.935 10.070 1.00 88.62 100 ASP A O 1
ATOM 711 N N . PHE A 1 101 ? 3.272 -2.912 9.986 1.00 91.06 101 PHE A N 1
ATOM 712 C CA . PHE A 1 101 ? 2.063 -2.077 9.854 1.00 91.06 101 PHE A CA 1
ATOM 713 C C . PHE A 1 101 ? 0.959 -2.608 8.918 1.00 91.06 101 PHE A C 1
ATOM 715 O O . PHE A 1 101 ? -0.217 -2.279 9.059 1.00 91.06 101 PHE A O 1
ATOM 722 N N . ALA A 1 102 ? 1.340 -3.357 7.884 1.00 89.56 102 ALA A N 1
ATOM 723 C CA . ALA A 1 102 ? 0.435 -3.875 6.861 1.00 89.56 102 ALA A CA 1
ATOM 724 C C . ALA A 1 102 ? 0.481 -5.408 6.746 1.00 89.56 102 ALA A C 1
ATOM 726 O O . ALA A 1 102 ? 0.070 -5.949 5.717 1.00 89.56 102 ALA A O 1
ATOM 727 N N . MET A 1 103 ? 1.037 -6.112 7.731 1.00 88.81 103 MET A N 1
ATOM 728 C CA . MET A 1 103 ? 1.198 -7.564 7.682 1.00 88.81 103 MET A CA 1
ATOM 729 C C . MET A 1 103 ? -0.145 -8.292 7.789 1.00 88.81 103 MET A C 1
ATOM 731 O O . MET A 1 103 ? -0.941 -7.969 8.653 1.00 88.81 103 MET A O 1
ATOM 735 N N . PRO A 1 104 ? -0.442 -9.294 6.944 1.00 86.44 104 PRO A N 1
ATOM 736 C CA . PRO A 1 104 ? -1.728 -9.989 6.969 1.00 86.44 104 PRO A CA 1
ATOM 737 C C . PRO A 1 104 ? -1.826 -10.962 8.156 1.00 86.44 104 PRO A C 1
ATOM 739 O O . PRO A 1 104 ? -1.780 -12.181 7.979 1.00 86.44 104 PRO A O 1
ATOM 742 N N . ASP A 1 105 ? -1.958 -10.430 9.367 1.00 86.12 105 ASP A N 1
ATOM 743 C CA . ASP A 1 105 ? -2.198 -11.184 10.591 1.00 86.12 105 ASP A CA 1
ATOM 744 C C . ASP A 1 105 ? -3.569 -10.835 11.213 1.00 86.12 105 ASP A C 1
ATOM 746 O O . ASP A 1 105 ? -4.147 -9.791 10.906 1.00 86.12 105 ASP A O 1
ATOM 750 N N . PRO A 1 106 ? -4.133 -11.700 12.078 1.00 87.88 106 PRO A N 1
ATOM 751 C CA . PRO A 1 106 ? -5.461 -11.471 12.651 1.00 87.88 106 PRO A CA 1
ATOM 752 C C . PRO A 1 106 ? -5.616 -10.222 13.534 1.00 87.88 106 PRO A C 1
ATOM 754 O O . PRO A 1 106 ? -6.746 -9.857 13.853 1.00 87.88 106 PRO A O 1
ATOM 757 N N . LYS A 1 107 ? -4.516 -9.616 13.988 1.00 86.94 107 LYS A N 1
ATOM 758 C CA . LYS A 1 107 ? -4.483 -8.431 14.855 1.00 86.94 107 LYS A CA 1
ATOM 759 C C . LYS A 1 107 ? -4.125 -7.148 14.112 1.00 86.94 107 LYS A C 1
ATOM 761 O O . LYS A 1 107 ? -4.496 -6.095 14.620 1.00 86.94 107 LYS A O 1
ATOM 766 N N . LEU A 1 108 ? -3.507 -7.252 12.932 1.00 81.62 108 LEU A N 1
ATOM 767 C CA . LEU A 1 108 ? -3.095 -6.178 12.018 1.00 81.62 108 LEU A CA 1
ATOM 768 C C . LEU A 1 108 ? -3.856 -4.857 12.178 1.00 81.62 108 LEU A C 1
ATOM 770 O O . LEU A 1 108 ? -3.271 -3.791 12.296 1.00 81.62 108 LEU A O 1
ATOM 774 N N . PHE A 1 109 ? -5.183 -4.916 12.081 1.00 91.94 109 PHE A N 1
ATOM 775 C CA . PHE A 1 109 ? -5.995 -3.710 12.024 1.00 91.94 109 PHE A CA 1
ATOM 776 C C . PHE A 1 109 ? -6.470 -3.273 13.411 1.00 91.94 109 PHE A C 1
ATOM 778 O O . PHE A 1 109 ? -6.349 -2.105 13.785 1.00 91.94 109 PHE A O 1
ATOM 785 N N . MET A 1 110 ? -7.019 -4.211 14.187 1.00 94.62 110 MET A N 1
ATOM 786 C CA . MET A 1 110 ? -7.639 -3.888 15.472 1.00 94.62 110 MET A CA 1
ATOM 787 C C . MET A 1 110 ? -6.623 -3.541 16.558 1.00 94.62 110 MET A C 1
ATOM 789 O O . MET A 1 110 ? -6.988 -2.841 17.497 1.00 94.62 110 MET A O 1
ATOM 793 N N . GLU A 1 111 ? -5.346 -3.902 16.416 1.00 94.44 111 GLU A N 1
ATOM 794 C CA . GLU A 1 111 ? -4.313 -3.426 17.340 1.00 94.44 111 GLU A CA 1
ATOM 795 C C . GLU A 1 111 ? -4.191 -1.895 17.354 1.00 94.44 111 GLU A C 1
ATOM 797 O O . GLU A 1 111 ? -3.854 -1.306 18.381 1.00 94.44 111 GLU A O 1
ATOM 802 N N . HIS A 1 112 ? -4.500 -1.216 16.243 1.00 94.56 112 HIS A N 1
ATOM 803 C CA . HIS A 1 112 ? -4.480 0.242 16.192 1.00 94.56 112 HIS A CA 1
ATOM 804 C C . HIS A 1 112 ? -5.616 0.843 17.016 1.00 94.56 112 HIS A C 1
ATOM 806 O O . HIS A 1 112 ? -5.369 1.785 17.773 1.00 94.56 112 HIS A O 1
ATOM 812 N N . TYR A 1 113 ? -6.806 0.247 16.934 1.00 94.50 113 TYR A N 1
ATOM 813 C CA . TYR A 1 113 ? -7.950 0.566 17.787 1.00 94.50 113 TYR A CA 1
ATOM 814 C C . TYR A 1 113 ? -7.674 0.264 19.265 1.00 94.50 113 TYR A C 1
ATOM 816 O O . TYR A 1 113 ? -7.958 1.082 20.129 1.00 94.50 113 TYR A O 1
ATOM 824 N N . GLU A 1 114 ? -7.052 -0.871 19.572 1.00 93.56 114 GLU A N 1
ATOM 825 C CA . GLU A 1 114 ? -6.742 -1.271 20.951 1.00 93.56 114 GLU A CA 1
ATOM 826 C C . GLU A 1 114 ? -5.555 -0.503 21.555 1.00 93.56 114 GLU A C 1
ATOM 828 O O . GLU A 1 114 ? -5.321 -0.578 22.758 1.00 93.56 114 GLU A O 1
ATOM 833 N N . SER A 1 115 ? -4.771 0.212 20.740 1.00 91.69 115 SER A N 1
ATOM 834 C CA . SER A 1 115 ? -3.497 0.773 21.198 1.00 91.69 115 SER A CA 1
ATOM 835 C C . SER A 1 115 ? -3.606 1.953 22.164 1.00 91.69 115 SER A C 1
ATOM 837 O O . SER A 1 115 ? -2.635 2.183 22.885 1.00 91.69 115 SER A O 1
ATOM 839 N N . GLY A 1 116 ? -4.689 2.741 22.112 1.00 84.62 116 GLY A N 1
ATOM 840 C CA . GLY A 1 116 ? -4.829 3.987 22.888 1.00 84.62 116 GLY A CA 1
ATOM 841 C C . GLY A 1 116 ? -3.783 5.068 22.570 1.00 84.62 116 GLY A C 1
ATOM 842 O O . GLY A 1 116 ? -3.647 6.066 23.272 1.00 84.62 116 GLY A O 1
ATOM 843 N N . LYS A 1 117 ? -2.974 4.874 21.521 1.00 93.00 117 LYS A N 1
ATOM 844 C CA . LYS A 1 117 ? -1.859 5.767 21.180 1.00 93.00 117 LYS A CA 1
ATOM 845 C C . LYS A 1 117 ? -2.311 6.859 20.213 1.00 93.00 117 LYS A C 1
ATOM 847 O O . LYS A 1 117 ? -3.160 6.594 19.366 1.00 93.00 117 LYS A O 1
ATOM 852 N N . PRO A 1 118 ? -1.692 8.052 20.254 1.00 94.12 118 PRO A N 1
ATOM 853 C CA . PRO A 1 118 ? -1.955 9.082 19.260 1.00 94.12 118 PRO A CA 1
ATOM 854 C C . PRO A 1 118 ? -1.558 8.615 17.855 1.00 94.12 118 PRO A C 1
ATOM 856 O O . PRO A 1 118 ? -0.668 7.776 17.677 1.00 94.12 118 PRO A O 1
ATOM 859 N N . VAL A 1 119 ? -2.213 9.194 16.850 1.00 96.94 119 VAL A N 1
ATOM 860 C CA . VAL A 1 119 ? -1.878 8.985 15.439 1.00 96.94 119 VAL A CA 1
ATOM 861 C C . VAL A 1 119 ? -0.446 9.476 15.182 1.00 96.94 119 VAL A C 1
ATOM 863 O O . VAL A 1 119 ? -0.148 10.640 15.457 1.00 96.94 119 VAL A O 1
ATOM 866 N N . PRO A 1 120 ? 0.460 8.622 14.676 1.00 97.19 120 PRO A N 1
ATOM 867 C CA . PRO A 1 120 ? 1.829 9.031 14.409 1.00 97.19 120 PRO A CA 1
ATOM 868 C C . PRO A 1 120 ? 1.906 9.907 13.153 1.00 97.19 120 PRO A C 1
ATOM 870 O O . PRO A 1 120 ? 1.252 9.636 12.146 1.00 97.19 120 PRO A O 1
ATOM 873 N N . GLU A 1 121 ? 2.768 10.924 13.182 1.00 97.00 121 GLU A N 1
ATOM 874 C CA . GLU A 1 121 ? 2.902 11.901 12.088 1.00 97.00 121 GLU A CA 1
ATOM 875 C C . GLU A 1 121 ? 3.267 11.256 10.742 1.00 97.00 121 GLU A C 1
ATOM 877 O O . GLU A 1 121 ? 2.824 11.715 9.689 1.00 97.00 121 GLU A O 1
ATOM 882 N N . TRP A 1 122 ? 4.023 10.152 10.759 1.00 97.56 122 TRP A N 1
ATOM 883 C CA . TRP A 1 122 ? 4.463 9.484 9.534 1.00 97.56 122 TRP A CA 1
ATOM 884 C C . TRP A 1 122 ? 3.301 8.937 8.688 1.00 97.56 122 TRP A C 1
ATOM 886 O O . TRP A 1 122 ? 3.465 8.781 7.476 1.00 97.56 122 TRP A O 1
ATOM 896 N N . TRP A 1 123 ? 2.117 8.700 9.273 1.00 97.88 123 TRP A N 1
ATOM 897 C CA . TRP A 1 123 ? 0.929 8.278 8.517 1.00 97.88 123 TRP A CA 1
ATOM 898 C C . TRP A 1 123 ? 0.484 9.333 7.507 1.00 97.88 123 TRP A C 1
ATOM 900 O O . TRP A 1 123 ? 0.120 8.986 6.382 1.00 97.88 123 TRP A O 1
ATOM 910 N N . ALA A 1 124 ? 0.559 10.617 7.865 1.00 98.25 124 ALA A N 1
ATOM 911 C CA . ALA A 1 124 ? 0.242 11.704 6.945 1.00 98.25 124 ALA A CA 1
ATOM 912 C C . ALA A 1 124 ? 1.228 11.723 5.767 1.00 98.25 124 ALA A C 1
ATOM 914 O O . ALA A 1 124 ? 0.805 11.689 4.611 1.00 98.25 124 ALA A O 1
ATOM 915 N N . THR A 1 125 ? 2.530 11.650 6.054 1.00 98.19 125 THR A N 1
ATOM 916 C CA . THR A 1 125 ? 3.593 11.604 5.037 1.00 98.19 125 THR A CA 1
ATOM 917 C C . THR A 1 125 ? 3.435 10.411 4.089 1.00 98.19 125 THR A C 1
ATOM 919 O O . THR A 1 125 ? 3.540 10.551 2.870 1.00 98.19 125 THR A O 1
ATOM 922 N N . ALA A 1 126 ? 3.120 9.224 4.615 1.00 97.81 126 ALA A N 1
ATOM 923 C CA . ALA A 1 126 ? 2.870 8.044 3.790 1.00 97.81 126 ALA A CA 1
ATOM 924 C C . ALA A 1 126 ? 1.666 8.243 2.849 1.00 97.81 126 ALA A C 1
ATOM 926 O O . ALA A 1 126 ? 1.759 7.940 1.654 1.00 97.81 126 ALA A O 1
ATOM 927 N N . LYS A 1 127 ? 0.554 8.809 3.347 1.00 98.44 127 LYS A N 1
ATOM 928 C CA . LYS A 1 127 ? -0.621 9.142 2.520 1.00 98.44 127 LYS A CA 1
ATOM 929 C C . LYS A 1 127 ? -0.288 10.162 1.426 1.00 98.44 127 LYS A C 1
ATOM 931 O O . LYS A 1 127 ? -0.773 10.011 0.306 1.00 98.44 127 LYS A O 1
ATOM 936 N N . GLU A 1 128 ? 0.554 11.158 1.699 1.00 98.44 128 GLU A N 1
ATOM 937 C CA . GLU A 1 128 ? 1.003 12.136 0.694 1.00 98.44 128 GLU A CA 1
ATOM 938 C C . GLU A 1 128 ? 1.787 11.482 -0.450 1.00 98.44 128 GLU A C 1
ATOM 940 O O . GLU A 1 128 ? 1.545 11.769 -1.630 1.00 98.44 128 GLU A O 1
ATOM 945 N N . HIS A 1 129 ? 2.691 10.554 -0.134 1.00 98.38 129 HIS A N 1
ATOM 946 C CA . HIS A 1 129 ? 3.433 9.815 -1.152 1.00 98.38 129 HIS A CA 1
ATOM 947 C C . HIS A 1 129 ? 2.531 8.864 -1.954 1.00 98.38 129 HIS A C 1
ATOM 949 O O . HIS A 1 129 ? 2.622 8.844 -3.185 1.00 98.38 129 HIS A O 1
ATOM 955 N N . PHE A 1 130 ? 1.596 8.150 -1.312 1.00 98.12 130 PHE A N 1
ATOM 956 C CA . PHE A 1 130 ? 0.575 7.379 -2.035 1.00 98.12 130 PHE A CA 1
ATOM 957 C C . PHE A 1 130 ? -0.301 8.272 -2.925 1.00 98.12 130 PHE A C 1
ATOM 959 O O . PHE A 1 130 ? -0.621 7.895 -4.056 1.00 98.12 130 PHE A O 1
ATOM 966 N N . GLY A 1 131 ? -0.658 9.473 -2.462 1.00 98.50 131 GLY A N 1
ATOM 967 C CA . GLY A 1 131 ? -1.393 10.470 -3.242 1.00 98.50 131 GLY A CA 1
ATOM 968 C C . GLY A 1 131 ? -0.607 10.937 -4.465 1.00 98.50 131 GLY A C 1
ATOM 969 O O . GLY A 1 131 ? -1.137 10.964 -5.577 1.00 98.50 131 GLY A O 1
ATOM 970 N N . THR A 1 132 ? 0.683 11.225 -4.291 1.00 98.50 132 THR A N 1
ATOM 971 C CA . THR A 1 132 ? 1.603 11.556 -5.389 1.00 98.50 132 THR A CA 1
ATOM 972 C C . THR A 1 132 ? 1.652 10.421 -6.412 1.00 98.50 132 THR A C 1
ATOM 974 O O . THR A 1 132 ? 1.444 10.661 -7.604 1.00 98.50 132 THR A O 1
ATOM 977 N N . ALA A 1 133 ? 1.841 9.179 -5.959 1.00 97.75 133 ALA A N 1
ATOM 978 C CA . ALA A 1 133 ? 1.865 8.012 -6.832 1.00 97.75 133 ALA A CA 1
ATOM 979 C C . ALA A 1 133 ? 0.551 7.849 -7.608 1.00 97.75 133 ALA A C 1
ATOM 981 O O . ALA A 1 133 ? 0.567 7.720 -8.832 1.00 97.75 133 ALA A O 1
ATOM 982 N N . THR A 1 134 ? -0.588 7.937 -6.920 1.00 98.06 134 THR A N 1
ATOM 983 C CA . THR A 1 134 ? -1.930 7.866 -7.516 1.00 98.06 134 THR A CA 1
ATOM 984 C C . THR A 1 134 ? -2.114 8.920 -8.612 1.00 98.06 134 THR A C 1
ATOM 986 O O . THR A 1 134 ? -2.538 8.603 -9.727 1.00 98.06 134 THR A O 1
ATOM 989 N N . ASN A 1 135 ? -1.740 10.170 -8.328 1.00 98.19 135 ASN A N 1
ATOM 990 C CA . ASN A 1 135 ? -1.848 11.283 -9.267 1.00 98.19 135 ASN A CA 1
ATOM 991 C C . ASN A 1 135 ? -0.989 11.074 -10.518 1.00 98.19 135 ASN A C 1
ATOM 993 O O . ASN A 1 135 ? -1.456 11.326 -11.631 1.00 98.19 135 ASN A O 1
ATOM 997 N N . GLU A 1 136 ? 0.244 10.590 -10.368 1.00 97.69 136 GLU A N 1
ATOM 998 C CA . GLU A 1 136 ? 1.113 10.317 -11.515 1.00 97.69 136 GLU A CA 1
ATOM 999 C C . GLU A 1 136 ? 0.607 9.147 -12.367 1.00 97.69 136 GLU A C 1
ATOM 1001 O O . GLU A 1 136 ? 0.674 9.224 -13.596 1.00 97.69 136 GLU A O 1
ATOM 1006 N N . MET A 1 137 ? 0.001 8.119 -11.760 1.00 96.62 137 MET A N 1
ATOM 1007 C CA . MET A 1 137 ? -0.667 7.056 -12.519 1.00 96.62 137 MET A CA 1
ATOM 1008 C C . MET A 1 137 ? -1.840 7.621 -13.337 1.00 96.62 137 MET A C 1
ATOM 1010 O O . MET A 1 137 ? -1.911 7.398 -14.546 1.00 96.62 137 MET A O 1
ATOM 1014 N N . TYR A 1 138 ? -2.725 8.432 -12.744 1.00 95.94 138 TYR A N 1
ATOM 1015 C CA . TYR A 1 138 ? -3.822 9.060 -13.498 1.00 95.94 138 TYR A CA 1
ATOM 1016 C C . TYR A 1 138 ? -3.330 10.012 -14.597 1.00 95.94 138 TYR A C 1
ATOM 1018 O O . TYR A 1 138 ? -3.877 10.005 -15.702 1.00 95.94 138 TYR A O 1
ATOM 1026 N N . ARG A 1 139 ? -2.262 10.782 -14.350 1.00 94.56 139 ARG A N 1
ATOM 1027 C CA . ARG A 1 139 ? -1.618 11.620 -15.377 1.00 94.56 139 ARG A CA 1
ATOM 1028 C C . ARG A 1 139 ? -1.076 10.766 -16.521 1.00 94.56 139 ARG A C 1
ATOM 1030 O O . ARG A 1 139 ? -1.351 11.069 -17.682 1.00 94.56 139 ARG A O 1
ATOM 1037 N N . GLY A 1 140 ? -0.380 9.672 -16.213 1.00 93.44 140 GLY A N 1
ATOM 1038 C CA . GLY A 1 140 ? 0.088 8.698 -17.202 1.00 93.44 140 GLY A CA 1
ATOM 1039 C C . GLY A 1 140 ? -1.058 8.122 -18.038 1.00 93.44 140 GLY A C 1
ATOM 1040 O O . GLY A 1 140 ? -0.955 8.047 -19.261 1.00 93.44 140 GLY A O 1
ATOM 1041 N N . ASN A 1 141 ? -2.195 7.822 -17.406 1.00 91.50 141 ASN A N 1
ATOM 1042 C CA . ASN A 1 141 ? -3.371 7.261 -18.072 1.00 91.50 141 ASN A CA 1
ATOM 1043 C C . ASN A 1 141 ? -3.971 8.185 -19.147 1.00 91.50 141 ASN A C 1
ATOM 1045 O O . ASN A 1 141 ? -4.480 7.699 -20.154 1.00 91.50 141 ASN A O 1
ATOM 1049 N N . THR A 1 142 ? -3.887 9.510 -18.976 1.00 88.88 142 THR A N 1
ATOM 1050 C CA . THR A 1 142 ? -4.373 10.471 -19.989 1.00 88.88 142 THR A CA 1
ATOM 1051 C C . THR A 1 142 ? -3.534 10.491 -21.268 1.00 88.88 142 THR A C 1
ATOM 1053 O O . THR A 1 142 ? -4.018 10.927 -22.308 1.00 88.88 142 THR A O 1
ATOM 1056 N N . ARG A 1 143 ? -2.289 10.004 -21.199 1.00 86.00 143 ARG A N 1
ATOM 1057 C CA . ARG A 1 143 ? -1.337 9.936 -22.319 1.00 86.00 143 ARG A CA 1
ATOM 1058 C C . ARG A 1 143 ? -1.181 8.529 -22.888 1.00 86.00 143 ARG A C 1
ATOM 1060 O O . ARG A 1 143 ? -0.509 8.352 -23.897 1.00 86.00 143 ARG A O 1
ATOM 1067 N N . ALA A 1 144 ? -1.764 7.535 -22.226 1.00 89.69 144 ALA A N 1
ATOM 1068 C CA . ALA A 1 144 ? -1.579 6.145 -22.583 1.00 89.69 144 ALA A CA 1
ATOM 1069 C C . ALA A 1 144 ? -2.362 5.775 -23.846 1.00 89.69 144 ALA A C 1
ATOM 1071 O O . ALA A 1 144 ? -3.503 6.202 -24.042 1.00 89.69 144 ALA A O 1
ATOM 1072 N N . ARG A 1 145 ? -1.752 4.939 -24.686 1.00 89.06 145 ARG A N 1
ATOM 1073 C CA . ARG A 1 145 ? -2.390 4.386 -25.883 1.00 89.06 145 ARG A CA 1
ATOM 1074 C C . ARG A 1 145 ? -3.591 3.501 -25.531 1.00 89.06 145 ARG A C 1
ATOM 1076 O O . ARG A 1 145 ? -3.757 3.039 -24.398 1.00 89.06 145 ARG A O 1
ATOM 1083 N N . GLU A 1 146 ? -4.410 3.212 -26.535 1.00 82.44 146 GLU A N 1
ATOM 1084 C CA . GLU A 1 146 ? -5.558 2.321 -26.383 1.00 82.44 146 GLU A CA 1
ATOM 1085 C C . GLU A 1 146 ? -5.137 0.930 -25.865 1.00 82.44 146 GLU A C 1
ATOM 1087 O O . GLU A 1 146 ? -4.095 0.391 -26.238 1.00 82.44 146 GLU A O 1
ATOM 1092 N N . GLY A 1 147 ? -5.918 0.372 -24.935 1.00 83.88 147 GLY A N 1
ATOM 1093 C CA . GLY A 1 147 ? -5.632 -0.917 -24.290 1.00 83.88 147 GLY A CA 1
ATOM 1094 C C . GLY A 1 147 ? -4.658 -0.869 -23.102 1.00 83.88 147 GLY A C 1
ATOM 1095 O O . GLY A 1 147 ? -4.591 -1.833 -22.347 1.00 83.88 147 GLY A O 1
ATOM 1096 N N . ALA A 1 148 ? -3.960 0.246 -22.862 1.00 89.44 148 ALA A N 1
ATOM 1097 C CA . ALA A 1 148 ? -3.021 0.381 -21.739 1.00 89.44 148 ALA A CA 1
ATOM 1098 C C . ALA A 1 148 ? -3.672 0.788 -20.408 1.00 89.44 148 ALA A C 1
ATOM 1100 O O . ALA A 1 148 ? -3.080 0.633 -19.338 1.00 89.44 148 ALA A O 1
ATOM 1101 N N . ARG A 1 149 ? -4.905 1.305 -20.463 1.00 88.44 149 ARG A N 1
ATOM 1102 C CA . ARG A 1 149 ? -5.630 1.810 -19.289 1.00 88.44 149 ARG A CA 1
ATOM 1103 C C . ARG A 1 149 ? -5.731 0.795 -18.144 1.00 88.44 149 ARG A C 1
ATOM 1105 O O . ARG A 1 149 ? -5.462 1.196 -17.016 1.00 88.44 149 ARG A O 1
ATOM 1112 N N . PRO A 1 150 ? -6.038 -0.500 -18.371 1.00 91.44 150 PRO A N 1
ATOM 1113 C CA . PRO A 1 150 ? -6.107 -1.473 -17.279 1.00 91.44 150 PRO A CA 1
ATOM 1114 C C . PRO A 1 150 ? -4.785 -1.638 -16.523 1.00 91.44 150 PRO A C 1
ATOM 1116 O O . PRO A 1 150 ? -4.805 -1.877 -15.316 1.00 91.44 150 PRO A O 1
ATOM 1119 N N . PHE A 1 151 ? -3.638 -1.498 -17.203 1.00 91.56 151 PHE A N 1
ATOM 1120 C CA . PHE A 1 151 ? -2.321 -1.572 -16.568 1.00 91.56 151 PHE A CA 1
ATOM 1121 C C . PHE A 1 151 ? -2.123 -0.427 -15.572 1.00 91.56 151 PHE A C 1
ATOM 1123 O O . PHE A 1 151 ? -1.811 -0.667 -14.407 1.00 91.56 151 PHE A O 1
ATOM 1130 N N . ILE A 1 152 ? -2.363 0.802 -16.026 1.00 93.75 152 ILE A N 1
ATOM 1131 C CA . ILE A 1 152 ? -2.129 2.015 -15.239 1.00 93.75 152 ILE A CA 1
ATOM 1132 C C . ILE A 1 152 ? -3.183 2.176 -14.137 1.00 93.75 152 ILE A C 1
ATOM 1134 O O . ILE A 1 152 ? -2.840 2.505 -13.003 1.00 93.75 152 ILE A O 1
ATOM 1138 N N . LEU A 1 153 ? -4.457 1.911 -14.446 1.00 93.75 153 LEU A N 1
ATOM 1139 C CA . LEU A 1 153 ? -5.556 2.043 -13.486 1.00 93.75 153 LEU A CA 1
ATOM 1140 C C . LEU A 1 153 ? -5.438 1.068 -12.321 1.00 93.75 153 LEU A C 1
ATOM 1142 O O . LEU A 1 153 ? -5.792 1.440 -11.209 1.00 93.75 153 LEU A O 1
ATOM 1146 N N . TYR A 1 154 ? -4.894 -0.128 -12.544 1.00 93.94 154 TYR A N 1
ATOM 1147 C CA . TYR A 1 154 ? -4.582 -1.041 -11.447 1.00 93.94 154 TYR A CA 1
ATOM 1148 C C . TYR A 1 154 ? -3.649 -0.395 -10.430 1.00 93.94 154 TYR A C 1
ATOM 1150 O O . TYR A 1 154 ? -4.001 -0.314 -9.262 1.00 93.94 154 TYR A O 1
ATOM 1158 N N . HIS A 1 155 ? -2.510 0.147 -10.868 1.00 94.69 155 HIS A N 1
ATOM 1159 C CA . HIS A 1 155 ? -1.582 0.805 -9.950 1.00 94.69 155 HIS A CA 1
ATOM 1160 C C . HIS A 1 155 ? -2.208 2.048 -9.308 1.00 94.69 155 HIS A C 1
ATOM 1162 O O . HIS A 1 155 ? -2.114 2.210 -8.096 1.00 94.69 155 HIS A O 1
ATOM 1168 N N . ALA A 1 156 ? -2.922 2.877 -10.080 1.00 96.31 156 ALA A N 1
ATOM 1169 C CA . ALA A 1 156 ? -3.622 4.044 -9.541 1.00 96.31 156 ALA A CA 1
ATOM 1170 C C . ALA A 1 156 ? -4.586 3.665 -8.406 1.00 96.31 156 ALA A C 1
ATOM 1172 O O . ALA A 1 156 ? -4.561 4.266 -7.336 1.00 96.31 156 ALA A O 1
ATOM 1173 N N . LYS A 1 157 ? -5.421 2.645 -8.625 1.00 96.69 157 LYS A N 1
ATOM 1174 C CA . LYS A 1 157 ? -6.422 2.191 -7.657 1.00 96.69 157 LYS A CA 1
ATOM 1175 C C . LYS A 1 157 ? -5.791 1.448 -6.485 1.00 96.69 157 LYS A C 1
ATOM 1177 O O . LYS A 1 157 ? -6.231 1.656 -5.365 1.00 96.69 157 LYS A O 1
ATOM 1182 N N . ARG A 1 158 ? -4.723 0.671 -6.693 1.00 94.88 158 ARG A N 1
ATOM 1183 C CA . ARG A 1 158 ? -3.946 0.040 -5.610 1.00 94.88 158 ARG A CA 1
ATOM 1184 C C . ARG A 1 158 ? -3.313 1.077 -4.679 1.00 94.88 158 ARG A C 1
ATOM 1186 O O . ARG A 1 158 ? -3.372 0.909 -3.469 1.00 94.88 158 ARG A O 1
ATOM 1193 N N . PHE A 1 159 ? -2.767 2.170 -5.212 1.00 97.00 159 PHE A N 1
ATOM 1194 C CA . PHE A 1 159 ? -2.241 3.262 -4.383 1.00 97.00 159 PHE A CA 1
ATOM 1195 C C . PHE A 1 159 ? -3.357 4.056 -3.701 1.00 97.00 159 PHE A C 1
ATOM 1197 O O . PHE A 1 159 ? -3.213 4.445 -2.546 1.00 97.00 159 PHE A O 1
ATOM 1204 N N . PHE A 1 160 ? -4.492 4.242 -4.378 1.00 97.69 160 PHE A N 1
ATOM 1205 C CA . PHE A 1 160 ? -5.647 4.918 -3.795 1.00 97.69 160 PHE A CA 1
ATOM 1206 C C . PHE A 1 160 ? -6.304 4.098 -2.673 1.00 97.69 160 PHE A C 1
ATOM 1208 O O . PHE A 1 160 ? -6.685 4.653 -1.645 1.00 97.69 160 PHE A O 1
ATOM 1215 N N . PHE A 1 161 ? -6.346 2.772 -2.824 1.00 97.56 161 PHE A N 1
ATOM 1216 C CA . PHE A 1 161 ? -6.708 1.829 -1.767 1.00 97.56 161 PHE A CA 1
ATOM 1217 C C . PHE A 1 161 ? -5.863 2.064 -0.509 1.00 97.56 161 PHE A C 1
ATOM 1219 O O . PHE A 1 161 ? -6.427 2.162 0.577 1.00 97.56 161 PHE A O 1
ATOM 1226 N N . SER A 1 162 ? -4.542 2.227 -0.646 1.00 97.06 162 SER A N 1
ATOM 1227 C CA . SER A 1 162 ? -3.655 2.459 0.499 1.00 97.06 162 SER A CA 1
ATOM 1228 C C . SER A 1 162 ? -4.015 3.708 1.291 1.00 97.06 162 SER A C 1
ATOM 1230 O O . SER A 1 162 ? -3.950 3.691 2.515 1.00 97.06 162 SER A O 1
ATOM 1232 N N . ILE A 1 163 ? -4.422 4.783 0.610 1.00 98.44 163 ILE A N 1
ATOM 1233 C CA . ILE A 1 163 ? -4.840 6.024 1.272 1.00 98.44 163 ILE A CA 1
ATOM 1234 C C . ILE A 1 163 ? -6.067 5.752 2.143 1.00 98.44 163 ILE A C 1
ATOM 1236 O O . ILE A 1 163 ? -6.067 6.104 3.318 1.00 98.44 163 ILE A O 1
ATOM 1240 N N . HIS A 1 164 ? -7.080 5.074 1.598 1.00 98.56 164 HIS A N 1
ATOM 1241 C CA . HIS A 1 164 ? -8.292 4.738 2.346 1.00 98.56 164 HIS A CA 1
ATOM 1242 C C . HIS A 1 164 ? -8.047 3.715 3.462 1.00 98.56 164 HIS A C 1
ATOM 1244 O O . HIS A 1 164 ? -8.618 3.861 4.539 1.00 98.56 164 HIS A O 1
ATOM 1250 N N . TYR A 1 165 ? -7.165 2.733 3.250 1.00 98.06 165 TYR A N 1
ATOM 1251 C CA . TYR A 1 165 ? -6.725 1.819 4.306 1.00 98.06 165 TYR A CA 1
ATOM 1252 C C . TYR A 1 165 ? -6.088 2.591 5.467 1.00 98.06 165 TYR A C 1
ATOM 1254 O O . TYR A 1 165 ? -6.486 2.411 6.615 1.00 98.06 165 TYR A O 1
ATOM 1262 N N . MET A 1 166 ? -5.141 3.490 5.178 1.00 98.00 166 MET A N 1
ATOM 1263 C CA . MET A 1 166 ? -4.474 4.280 6.215 1.00 98.00 166 MET A CA 1
ATOM 1264 C C . MET A 1 166 ? -5.435 5.241 6.918 1.00 98.00 166 MET A C 1
ATOM 1266 O O . MET A 1 166 ? -5.341 5.395 8.129 1.00 98.00 166 MET A O 1
ATOM 1270 N N . THR A 1 167 ? -6.393 5.835 6.201 1.00 98.62 167 THR A N 1
ATOM 1271 C CA . THR A 1 167 ? -7.466 6.634 6.815 1.00 98.62 167 THR A CA 1
ATOM 1272 C C . THR A 1 167 ? -8.347 5.789 7.740 1.00 98.62 167 THR A C 1
ATOM 1274 O O . THR A 1 167 ? -8.699 6.240 8.825 1.00 98.62 167 THR A O 1
ATOM 1277 N N . ALA A 1 168 ? -8.676 4.552 7.360 1.00 98.56 168 ALA A N 1
ATOM 1278 C CA . ALA A 1 168 ? -9.436 3.655 8.227 1.00 98.56 168 ALA A CA 1
ATOM 1279 C C . ALA A 1 168 ? -8.663 3.318 9.510 1.00 98.56 168 ALA A C 1
ATOM 1281 O O . ALA A 1 168 ? -9.225 3.366 10.599 1.00 98.56 168 ALA A O 1
ATOM 1282 N N . VAL A 1 169 ? -7.368 3.022 9.382 1.00 97.75 169 VAL A N 1
ATOM 1283 C CA . VAL A 1 169 ? -6.465 2.765 10.512 1.00 97.75 169 VAL A CA 1
ATOM 1284 C C . VAL A 1 169 ? -6.323 3.998 11.422 1.00 97.75 169 VAL A C 1
ATOM 1286 O O . VAL A 1 169 ? -6.339 3.870 12.646 1.00 97.75 169 VAL A O 1
ATOM 1289 N N . GLU A 1 170 ? -6.241 5.197 10.840 1.00 98.25 170 GLU A N 1
ATOM 1290 C CA . GLU A 1 170 ? -6.230 6.481 11.551 1.00 98.25 170 GLU A CA 1
ATOM 1291 C C . GLU A 1 170 ? -7.453 6.664 12.439 1.00 98.25 170 GLU A C 1
ATOM 1293 O O . GLU A 1 170 ? -7.314 6.843 13.650 1.00 98.25 170 GLU A O 1
ATOM 1298 N N . HIS A 1 171 ? -8.641 6.538 11.859 1.00 98.50 171 HIS A N 1
ATOM 1299 C CA . HIS A 1 171 ? -9.879 6.676 12.611 1.00 98.50 171 HIS A CA 1
ATOM 1300 C C . HIS A 1 171 ? -10.094 5.531 13.603 1.00 98.50 171 HIS A C 1
ATOM 1302 O O . HIS A 1 171 ? -10.547 5.775 14.716 1.00 98.50 171 HIS A O 1
ATOM 1308 N N . ALA A 1 172 ? -9.677 4.303 13.281 1.00 97.69 172 ALA A N 1
ATOM 1309 C CA . ALA A 1 172 ? -9.705 3.205 14.244 1.00 97.69 172 ALA A CA 1
ATOM 1310 C C . ALA A 1 172 ? -8.861 3.540 15.485 1.00 97.69 172 ALA A C 1
ATOM 1312 O O . ALA A 1 172 ? -9.315 3.361 16.613 1.00 97.69 172 ALA A O 1
ATOM 1313 N N . ARG A 1 173 ? -7.662 4.104 15.299 1.00 97.56 173 ARG A N 1
ATOM 1314 C CA . ARG A 1 173 ? -6.808 4.546 16.408 1.00 97.56 173 ARG A CA 1
ATOM 1315 C C . ARG A 1 173 ? -7.419 5.700 17.205 1.00 97.56 173 ARG A C 1
ATOM 1317 O O . ARG A 1 173 ? -7.392 5.653 18.432 1.00 97.56 173 ARG A O 1
ATOM 1324 N N . LEU A 1 174 ? -8.001 6.698 16.538 1.00 98.00 174 LEU A N 1
ATOM 1325 C CA . LEU A 1 174 ? -8.695 7.807 17.206 1.00 98.00 174 LEU A CA 1
ATOM 1326 C C . LEU A 1 174 ? -9.904 7.327 18.020 1.00 98.00 174 LEU A C 1
ATOM 1328 O O . LEU A 1 174 ? -10.099 7.783 19.143 1.00 98.00 174 LEU A O 1
ATOM 1332 N N . ALA A 1 175 ? -10.660 6.354 17.510 1.00 96.81 175 ALA A N 1
ATOM 1333 C CA . ALA A 1 175 ? -11.728 5.709 18.267 1.00 96.81 175 ALA A CA 1
ATOM 1334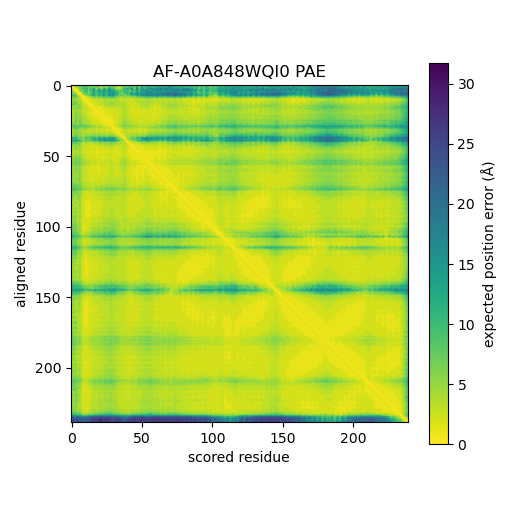 C C . ALA A 1 175 ? -11.189 5.002 19.523 1.00 96.81 175 ALA A C 1
ATOM 1336 O O . ALA A 1 175 ? -11.802 5.078 20.585 1.00 96.81 175 ALA A O 1
ATOM 1337 N N . GLY A 1 176 ? -10.027 4.352 19.422 1.00 95.94 176 GLY A N 1
ATOM 1338 C CA . GLY A 1 176 ? -9.318 3.772 20.563 1.00 95.94 176 GLY A CA 1
ATOM 1339 C C . GLY A 1 176 ? -8.983 4.789 21.653 1.00 95.94 176 GLY A C 1
ATOM 1340 O O . GLY A 1 176 ? -9.288 4.567 22.822 1.00 95.94 176 GLY A O 1
ATOM 1341 N N . VAL A 1 177 ? -8.411 5.930 21.259 1.00 96.81 177 VAL A N 1
ATOM 1342 C CA . VAL A 1 177 ? -8.101 7.045 22.171 1.00 96.81 177 VAL A CA 1
ATOM 1343 C C . VAL A 1 177 ? -9.373 7.572 22.842 1.00 96.81 177 VAL A C 1
ATOM 1345 O O . VAL A 1 177 ? -9.441 7.631 24.068 1.00 96.81 177 VAL A O 1
ATOM 1348 N N . ALA A 1 178 ? -10.417 7.864 22.062 1.00 96.00 178 ALA A N 1
ATOM 1349 C CA . ALA A 1 178 ? -11.689 8.357 22.589 1.00 96.00 178 ALA A CA 1
ATOM 1350 C C . ALA A 1 178 ? -12.340 7.369 23.577 1.00 96.00 178 ALA A C 1
ATOM 1352 O O . ALA A 1 178 ? -12.893 7.775 24.601 1.00 96.00 178 ALA A O 1
ATOM 1353 N N . ARG A 1 179 ? -12.218 6.056 23.324 1.00 93.38 179 ARG A N 1
ATOM 1354 C CA . ARG A 1 179 ? -12.690 5.009 24.242 1.00 93.38 179 ARG A CA 1
ATOM 1355 C C . ARG A 1 179 ? -11.974 5.062 25.594 1.00 93.38 179 ARG A C 1
ATOM 1357 O O . ARG A 1 179 ? -12.629 4.897 26.623 1.00 93.38 179 ARG A O 1
ATOM 1364 N N . GLU A 1 180 ? -10.660 5.281 25.615 1.00 93.50 180 GLU A N 1
ATOM 1365 C CA . GLU A 1 180 ? -9.893 5.425 26.862 1.00 93.50 180 GLU A CA 1
ATOM 1366 C C . GLU A 1 180 ? -10.260 6.703 27.625 1.00 93.50 180 GLU A C 1
ATOM 1368 O O . GLU A 1 180 ? -10.361 6.693 28.855 1.00 93.50 180 GLU A O 1
ATOM 1373 N N . GLU A 1 181 ? -10.527 7.782 26.893 1.00 94.88 181 GLU A N 1
ATOM 1374 C CA . GLU A 1 181 ? -10.964 9.072 27.436 1.00 94.88 181 GLU A CA 1
ATOM 1375 C C . GLU A 1 181 ? -12.438 9.079 27.874 1.00 94.88 181 GLU A C 1
ATOM 1377 O O . GLU A 1 181 ? -12.878 10.011 28.550 1.00 94.88 181 GLU A O 1
ATOM 1382 N N . LYS A 1 182 ? -13.186 8.012 27.556 1.00 94.12 182 LYS A N 1
ATOM 1383 C CA . LYS A 1 182 ? -14.641 7.891 27.754 1.00 94.12 182 LYS A CA 1
ATOM 1384 C C . LYS A 1 182 ? -15.443 8.962 27.010 1.00 94.12 182 LYS A C 1
ATOM 1386 O O . LYS A 1 182 ? -16.547 9.318 27.429 1.00 94.12 182 LYS A O 1
ATOM 1391 N N . ASP A 1 183 ? -14.902 9.459 25.904 1.00 95.62 183 ASP A N 1
ATOM 1392 C CA . ASP A 1 183 ? -15.618 10.329 24.982 1.00 95.62 183 ASP A CA 1
ATOM 1393 C C . ASP A 1 183 ? -16.447 9.465 24.024 1.00 95.62 183 ASP A C 1
ATOM 1395 O O . ASP A 1 183 ? -15.992 9.038 22.963 1.00 95.62 183 ASP A O 1
ATOM 1399 N N . ASN A 1 184 ? -17.677 9.156 24.442 1.00 94.31 184 ASN A N 1
ATOM 1400 C CA . ASN A 1 184 ? -18.576 8.292 23.678 1.00 94.31 184 ASN A CA 1
ATOM 1401 C C . ASN A 1 184 ? -18.978 8.898 22.320 1.00 94.31 184 ASN A C 1
ATOM 1403 O O . ASN A 1 184 ? -19.253 8.139 21.394 1.00 94.31 184 ASN A O 1
ATOM 1407 N N . GLU A 1 185 ? -19.022 10.228 22.191 1.00 95.69 185 GLU A N 1
ATOM 1408 C CA . GLU A 1 185 ? -19.370 10.896 20.929 1.00 95.69 185 GLU A CA 1
ATOM 1409 C C . GLU A 1 185 ? -18.229 10.732 19.922 1.00 95.69 185 GLU A C 1
ATOM 1411 O O . GLU A 1 185 ? -18.435 10.172 18.843 1.00 95.69 185 GLU A O 1
ATOM 1416 N N . ALA A 1 186 ? -17.006 11.0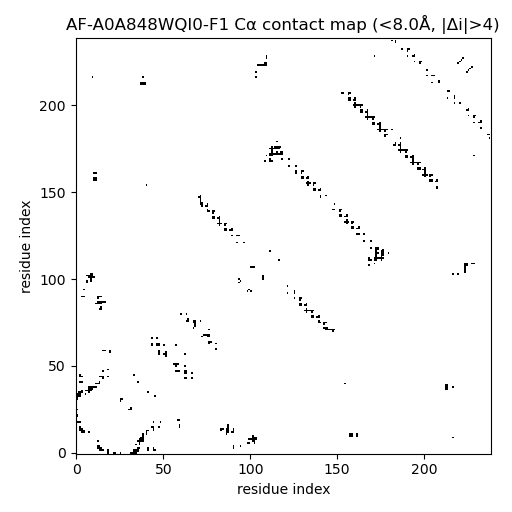94 20.323 1.00 96.81 186 ALA A N 1
ATOM 1417 C CA . ALA A 1 186 ? -15.826 10.935 19.479 1.00 96.81 186 ALA A CA 1
ATOM 1418 C C . ALA A 1 186 ? -15.518 9.460 19.174 1.00 96.81 186 ALA A C 1
ATOM 1420 O O . ALA A 1 186 ? -15.028 9.139 18.088 1.00 96.81 186 ALA A O 1
ATOM 1421 N N . TRP A 1 187 ? -15.804 8.548 20.109 1.00 96.00 187 TRP A N 1
ATOM 1422 C CA . TRP A 1 187 ? -15.621 7.112 19.908 1.00 96.00 187 TRP A CA 1
ATOM 1423 C C . TRP A 1 187 ? -16.514 6.568 18.785 1.00 96.00 187 TRP A C 1
ATOM 1425 O O . TRP A 1 187 ? -16.010 5.885 17.889 1.00 96.00 187 TRP A O 1
ATOM 1435 N N . VAL A 1 188 ? -17.812 6.892 18.807 1.00 96.38 188 VAL A N 1
ATOM 1436 C CA . VAL A 1 188 ? -18.769 6.463 17.774 1.00 96.38 188 VAL A CA 1
ATOM 1437 C C . VAL A 1 188 ? -18.436 7.101 16.428 1.00 96.38 188 VAL A C 1
ATOM 1439 O O . VAL A 1 188 ? -18.313 6.380 15.439 1.00 96.38 188 VAL A O 1
ATOM 1442 N N . GLU A 1 189 ? -18.208 8.418 16.396 1.00 97.69 189 GLU A N 1
ATOM 1443 C CA . GLU A 1 189 ? -17.885 9.147 15.162 1.00 97.69 189 GLU A CA 1
ATOM 1444 C C . GLU A 1 189 ? -16.659 8.543 14.460 1.00 97.69 189 GLU A C 1
ATOM 1446 O O . GLU A 1 189 ? -16.687 8.245 13.265 1.00 97.69 189 GLU A O 1
ATOM 1451 N N . ASN A 1 190 ? -15.580 8.288 15.204 1.00 98.19 190 ASN A N 1
ATOM 1452 C CA . ASN A 1 190 ? -14.370 7.727 14.613 1.00 98.19 190 ASN A CA 1
ATOM 1453 C C . ASN A 1 190 ? -14.537 6.262 14.179 1.00 98.19 190 ASN A C 1
ATOM 1455 O O . ASN A 1 190 ? -13.932 5.857 13.187 1.00 98.19 190 ASN A O 1
ATOM 1459 N N . LEU A 1 191 ? -15.367 5.457 14.851 1.00 97.50 191 LEU A N 1
ATOM 1460 C CA . LEU A 1 191 ? -15.675 4.111 14.358 1.00 97.50 191 LEU A CA 1
ATOM 1461 C C . LEU A 1 191 ? -16.444 4.152 13.034 1.00 97.50 191 LEU A C 1
ATOM 1463 O O . LEU A 1 191 ? -16.094 3.409 12.115 1.00 97.50 191 LEU A O 1
ATOM 1467 N N . GLU A 1 192 ? -17.439 5.030 12.900 1.00 98.19 192 GLU A N 1
ATOM 1468 C CA . GLU A 1 192 ? -18.188 5.203 11.649 1.00 98.19 192 GLU A CA 1
ATOM 1469 C C . GLU A 1 192 ? -17.266 5.632 10.499 1.00 98.19 192 GLU A C 1
ATOM 1471 O O . GLU A 1 192 ? -17.287 5.020 9.426 1.00 98.19 192 GLU A O 1
ATOM 1476 N N . LEU A 1 193 ? -16.379 6.603 10.747 1.00 98.69 193 LEU A N 1
ATOM 1477 C CA . LEU A 1 193 ? -15.380 7.049 9.770 1.00 98.69 193 LEU A CA 1
ATOM 1478 C C . LEU A 1 193 ? -14.397 5.932 9.389 1.00 98.69 193 LEU A C 1
ATOM 1480 O O . LEU A 1 193 ? -14.053 5.780 8.213 1.00 98.69 193 LEU A O 1
ATOM 1484 N N . ALA A 1 194 ? -13.966 5.109 10.351 1.00 98.56 194 ALA A N 1
ATOM 1485 C CA . ALA A 1 194 ? -13.104 3.960 10.081 1.00 98.56 194 ALA A CA 1
ATOM 1486 C C . ALA A 1 194 ? -13.808 2.907 9.208 1.00 98.56 194 ALA A C 1
ATOM 1488 O O . ALA A 1 194 ? -13.214 2.390 8.255 1.00 98.56 194 ALA A O 1
ATOM 1489 N N . ILE A 1 195 ? -15.080 2.611 9.500 1.00 98.50 195 ILE A N 1
ATOM 1490 C CA . ILE A 1 195 ? -15.917 1.670 8.740 1.00 98.50 195 ILE A CA 1
ATOM 1491 C C . ILE A 1 195 ? -16.118 2.168 7.310 1.00 98.50 195 ILE A C 1
ATOM 1493 O O . ILE A 1 195 ? -15.922 1.400 6.364 1.00 98.50 195 ILE A O 1
ATOM 1497 N N . GLU A 1 196 ? -16.476 3.442 7.134 1.00 98.69 196 GLU A N 1
ATOM 1498 C CA . GLU A 1 196 ? -16.669 4.044 5.815 1.00 98.69 196 GLU A CA 1
ATOM 1499 C C . GLU A 1 196 ? -15.368 4.017 5.004 1.00 98.69 196 GLU A C 1
ATOM 1501 O O . GLU A 1 196 ? -15.353 3.584 3.847 1.00 98.69 196 GLU A O 1
ATOM 1506 N N . ALA A 1 197 ? -14.247 4.413 5.612 1.00 98.75 197 ALA A N 1
ATOM 1507 C CA . ALA A 1 197 ? -12.949 4.397 4.953 1.00 98.75 197 ALA A CA 1
ATOM 1508 C C . ALA A 1 197 ? -12.522 2.976 4.550 1.00 98.75 197 ALA A C 1
ATOM 1510 O O . ALA A 1 197 ? -12.049 2.785 3.427 1.00 98.75 197 ALA A O 1
ATOM 1511 N N . MET A 1 198 ? -12.741 1.970 5.405 1.00 98.56 198 MET A N 1
ATOM 1512 C CA . MET A 1 198 ? -12.438 0.571 5.085 1.00 98.56 198 MET A CA 1
ATOM 1513 C C . MET A 1 198 ? -13.349 0.027 3.979 1.00 98.56 198 MET A C 1
ATOM 1515 O O . MET A 1 198 ? -12.873 -0.639 3.058 1.00 98.56 198 MET A O 1
ATOM 1519 N N . HIS A 1 199 ? -14.645 0.345 4.014 1.00 98.44 199 HIS A N 1
ATOM 1520 C CA . HIS A 1 199 ? -15.577 -0.007 2.942 1.00 98.44 199 HIS A CA 1
ATOM 1521 C C . HIS A 1 199 ? -15.132 0.594 1.600 1.00 98.44 199 HIS A C 1
ATOM 1523 O O . HIS A 1 199 ? -15.080 -0.105 0.585 1.00 98.44 199 HIS A O 1
ATOM 1529 N N . ASN A 1 200 ? -14.734 1.868 1.602 1.00 98.50 200 ASN A N 1
ATOM 1530 C CA . ASN A 1 200 ? -14.208 2.545 0.420 1.00 98.50 200 ASN A CA 1
ATOM 1531 C C . ASN A 1 200 ? -12.901 1.904 -0.068 1.00 98.50 200 ASN A C 1
ATOM 1533 O O . ASN A 1 200 ? -12.757 1.664 -1.267 1.00 98.50 200 ASN A O 1
ATOM 1537 N N . ALA A 1 201 ? -11.982 1.552 0.839 1.00 98.12 201 ALA A N 1
ATOM 1538 C CA . ALA A 1 201 ? -10.756 0.835 0.498 1.00 98.12 201 ALA A CA 1
ATOM 1539 C C . ALA A 1 201 ? -11.070 -0.492 -0.221 1.00 98.12 201 ALA A C 1
ATOM 1541 O O . ALA A 1 201 ? -10.566 -0.743 -1.318 1.00 98.12 201 ALA A O 1
ATOM 1542 N N . LEU A 1 202 ? -11.955 -1.312 0.354 1.00 97.94 202 LEU A N 1
ATOM 1543 C CA . LEU A 1 202 ? -12.384 -2.587 -0.227 1.00 97.94 202 LEU A CA 1
ATOM 1544 C C . LEU A 1 202 ? -13.035 -2.406 -1.605 1.00 97.94 202 LEU A C 1
ATOM 1546 O O . LEU A 1 202 ? -12.698 -3.143 -2.532 1.00 97.94 202 LEU A O 1
ATOM 1550 N N . GLY A 1 203 ? -13.918 -1.415 -1.760 1.00 98.12 203 GLY A N 1
ATOM 1551 C CA . GLY A 1 203 ? -14.561 -1.099 -3.037 1.00 98.12 203 GLY A CA 1
ATOM 1552 C C . GLY A 1 203 ? -13.555 -0.698 -4.119 1.00 98.12 203 GLY A C 1
ATOM 1553 O O . GLY A 1 203 ? -13.587 -1.239 -5.223 1.00 98.12 203 GLY A O 1
ATOM 1554 N N . ILE A 1 204 ? -12.605 0.180 -3.783 1.00 97.50 204 ILE A N 1
ATOM 1555 C CA . ILE A 1 204 ? -11.535 0.616 -4.694 1.00 97.50 204 ILE A CA 1
ATOM 1556 C C . ILE A 1 204 ? -10.667 -0.564 -5.133 1.00 97.50 204 ILE A C 1
ATOM 1558 O O . ILE A 1 204 ? -10.324 -0.664 -6.312 1.00 97.50 204 ILE A O 1
ATOM 1562 N N . TYR A 1 205 ? -10.303 -1.452 -4.204 1.00 95.44 205 TYR A N 1
ATOM 1563 C CA . TYR A 1 205 ? -9.515 -2.634 -4.541 1.00 95.44 205 TYR A CA 1
ATOM 1564 C C . TYR A 1 205 ? -10.333 -3.576 -5.441 1.00 95.44 205 TYR A C 1
ATOM 1566 O O . TYR A 1 205 ? -9.849 -4.001 -6.489 1.00 95.44 205 TYR A O 1
ATOM 1574 N N . ALA A 1 206 ? -11.601 -3.837 -5.111 1.00 96.25 206 ALA A N 1
ATOM 1575 C CA . ALA A 1 206 ? -12.472 -4.723 -5.885 1.00 96.25 206 ALA A CA 1
ATOM 1576 C C . ALA A 1 206 ? -12.571 -4.344 -7.378 1.00 96.25 206 ALA A C 1
ATOM 1578 O O . ALA A 1 206 ? -12.646 -5.233 -8.225 1.00 96.25 206 ALA A O 1
ATOM 1579 N N . GLU A 1 207 ? -12.501 -3.052 -7.720 1.00 95.88 207 GLU A N 1
ATOM 1580 C CA . GLU A 1 207 ? -12.502 -2.578 -9.114 1.00 95.88 207 GLU A CA 1
ATOM 1581 C C . GLU A 1 207 ? -11.303 -3.062 -9.949 1.00 95.88 207 GLU A C 1
ATOM 1583 O O . GLU A 1 207 ? -11.370 -3.061 -11.180 1.00 95.88 207 GLU A O 1
ATOM 1588 N N . VAL A 1 208 ? -10.192 -3.435 -9.306 1.00 93.69 208 VAL A N 1
ATOM 1589 C CA . VAL A 1 208 ? -8.925 -3.759 -9.979 1.00 93.69 208 VAL A CA 1
ATOM 1590 C C . VAL A 1 208 ? -8.357 -5.126 -9.617 1.00 93.69 208 VAL A C 1
ATOM 1592 O O . VAL A 1 208 ? -7.210 -5.405 -9.951 1.00 93.69 208 VAL A O 1
ATOM 1595 N N . VAL A 1 209 ? -9.147 -5.996 -8.989 1.00 92.94 209 VAL A N 1
ATOM 1596 C CA . VAL A 1 209 ? -8.768 -7.392 -8.721 1.00 92.94 209 VAL A CA 1
ATOM 1597 C C . VAL A 1 209 ? -8.377 -8.098 -10.019 1.00 92.94 209 VAL A C 1
ATOM 1599 O O . VAL A 1 209 ? -9.139 -8.101 -10.989 1.00 92.94 209 VAL A O 1
ATOM 1602 N N . ARG A 1 210 ? -7.199 -8.729 -10.036 1.00 89.06 210 ARG A N 1
ATOM 1603 C CA . ARG A 1 210 ? -6.689 -9.482 -11.193 1.00 89.06 210 ARG A CA 1
ATOM 1604 C C . ARG A 1 210 ? -6.515 -10.964 -10.924 1.00 89.06 210 ARG A C 1
ATOM 1606 O O . ARG A 1 210 ? -6.677 -11.762 -11.846 1.00 89.06 210 ARG A O 1
ATOM 1613 N N . ASP A 1 211 ? -6.167 -11.330 -9.696 1.00 87.19 211 ASP A N 1
ATOM 1614 C CA . ASP A 1 211 ? -5.784 -12.697 -9.358 1.00 87.19 211 ASP A CA 1
ATOM 1615 C C . ASP A 1 211 ? -6.278 -13.130 -7.961 1.00 87.19 211 ASP A C 1
ATOM 1617 O O . ASP A 1 211 ? -6.815 -12.321 -7.197 1.00 87.19 211 ASP A O 1
ATOM 1621 N N . PRO A 1 212 ? -6.147 -14.424 -7.606 1.00 89.75 212 PRO A N 1
ATOM 1622 C CA . PRO A 1 212 ? -6.548 -14.912 -6.287 1.00 89.75 212 PRO A CA 1
ATOM 1623 C C . PRO A 1 212 ? -5.796 -14.270 -5.114 1.00 89.75 212 PRO A C 1
ATOM 1625 O O . PRO A 1 212 ? -6.296 -14.300 -3.992 1.00 89.75 212 PRO A O 1
ATOM 1628 N N . SER A 1 213 ? -4.612 -13.697 -5.341 1.00 87.69 213 SER A N 1
ATOM 1629 C CA . SER A 1 213 ? -3.855 -12.999 -4.301 1.00 87.69 213 SER A CA 1
ATOM 1630 C C . SER A 1 213 ? -4.538 -11.672 -3.946 1.00 87.69 213 SER A C 1
ATOM 1632 O O . SER A 1 213 ? -4.731 -11.391 -2.764 1.00 87.69 213 SER A O 1
ATOM 1634 N N . ASP A 1 214 ? -5.036 -10.930 -4.942 1.00 90.50 214 ASP A N 1
ATOM 1635 C CA . ASP A 1 214 ? -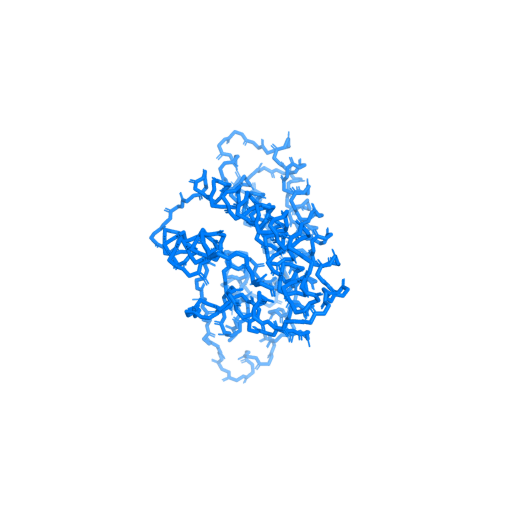5.875 -9.742 -4.717 1.00 90.50 214 ASP A CA 1
ATOM 1636 C C . ASP A 1 214 ? -7.173 -10.081 -3.969 1.00 90.50 214 ASP A C 1
ATOM 1638 O O . ASP A 1 214 ? -7.568 -9.388 -3.029 1.00 90.50 214 ASP A O 1
ATOM 1642 N N . GLN A 1 215 ? -7.827 -11.183 -4.349 1.00 92.25 215 GLN A N 1
ATOM 1643 C CA . GLN A 1 215 ? -9.016 -11.675 -3.642 1.00 92.25 215 GLN A CA 1
ATOM 1644 C C . GLN A 1 215 ? -8.694 -12.048 -2.189 1.00 92.25 215 GLN A C 1
ATOM 1646 O O . GLN A 1 215 ? -9.504 -11.802 -1.295 1.00 92.25 215 GLN A O 1
ATOM 1651 N N . GLY A 1 216 ? -7.502 -12.600 -1.949 1.00 91.94 216 GLY A N 1
ATOM 1652 C CA . GLY A 1 216 ? -6.991 -12.898 -0.616 1.00 91.94 216 GLY A CA 1
ATOM 1653 C C . GLY A 1 216 ? -6.886 -11.652 0.260 1.00 91.94 216 GLY A C 1
ATOM 1654 O O . GLY A 1 216 ? -7.337 -11.687 1.402 1.00 91.94 216 GLY A O 1
ATOM 1655 N N . VAL A 1 217 ? -6.386 -10.531 -0.274 1.00 92.31 217 VAL A N 1
ATOM 1656 C CA . VAL A 1 217 ? -6.330 -9.267 0.483 1.00 92.31 217 VAL A CA 1
ATOM 1657 C C . VAL A 1 217 ? -7.728 -8.787 0.873 1.00 92.31 217 VAL A C 1
ATOM 1659 O O . VAL A 1 217 ? -7.959 -8.439 2.030 1.00 92.31 217 VAL A O 1
ATOM 1662 N N . ILE A 1 218 ? -8.684 -8.824 -0.059 1.00 94.81 218 ILE A N 1
ATOM 1663 C CA . ILE A 1 218 ? -10.080 -8.459 0.225 1.00 94.81 218 ILE A CA 1
ATOM 1664 C C . ILE A 1 218 ? -10.672 -9.362 1.313 1.00 94.81 218 ILE A C 1
ATOM 1666 O O . ILE A 1 218 ? -11.375 -8.875 2.200 1.00 94.81 218 ILE A O 1
ATOM 1670 N N . ALA A 1 219 ? -10.399 -10.667 1.271 1.00 94.75 219 ALA A N 1
ATOM 1671 C CA . ALA A 1 219 ? -10.878 -11.607 2.279 1.00 94.75 219 ALA A CA 1
ATOM 1672 C C . ALA A 1 219 ? -10.277 -11.321 3.667 1.00 94.75 219 ALA A C 1
ATOM 1674 O O . ALA A 1 219 ? -11.022 -11.247 4.643 1.00 94.75 219 ALA A O 1
ATOM 1675 N N . VAL A 1 220 ? -8.959 -11.099 3.741 1.00 94.25 220 VAL A N 1
ATOM 1676 C CA . VAL A 1 220 ? -8.235 -10.762 4.980 1.00 94.25 220 VAL A CA 1
ATOM 1677 C C . VAL A 1 220 ? -8.788 -9.480 5.600 1.00 94.25 220 VAL A C 1
ATOM 1679 O O . VAL A 1 220 ? -9.120 -9.469 6.780 1.00 94.25 220 VAL A O 1
ATOM 1682 N N . LEU A 1 221 ? -8.962 -8.419 4.812 1.00 95.81 221 LEU A N 1
ATOM 1683 C CA . LEU A 1 221 ? -9.488 -7.145 5.312 1.00 95.81 221 LEU A CA 1
ATOM 1684 C C . LEU A 1 221 ? -10.957 -7.231 5.733 1.00 95.81 221 LEU A C 1
ATOM 1686 O O . LEU A 1 221 ? -11.353 -6.605 6.713 1.00 95.81 221 LEU A O 1
ATOM 1690 N N . ASN A 1 222 ? -11.775 -8.023 5.038 1.00 96.44 222 ASN A N 1
ATOM 1691 C CA . ASN A 1 222 ? -13.147 -8.260 5.482 1.00 96.44 222 ASN A CA 1
ATOM 1692 C C . ASN A 1 222 ? -13.190 -8.966 6.842 1.00 96.44 222 ASN A C 1
ATOM 1694 O O . ASN A 1 222 ? -13.985 -8.582 7.698 1.00 96.44 222 ASN A O 1
ATOM 1698 N N . GLU A 1 223 ? -12.355 -9.989 7.033 1.00 96.25 223 GLU A N 1
ATOM 1699 C CA . GLU A 1 223 ? -12.350 -10.806 8.248 1.00 96.25 223 GLU A CA 1
ATOM 1700 C C . GLU A 1 223 ? -11.717 -10.094 9.445 1.00 96.25 223 GLU A C 1
ATOM 1702 O O . GLU A 1 223 ? -12.257 -10.165 10.546 1.00 96.25 223 GLU A O 1
ATOM 1707 N N . TYR A 1 224 ? -10.603 -9.393 9.233 1.00 95.56 224 TYR A N 1
ATOM 1708 C CA . TYR A 1 224 ? -9.772 -8.865 10.318 1.00 95.56 224 TYR A CA 1
ATOM 1709 C C . TYR A 1 224 ? -9.817 -7.341 10.473 1.00 95.56 224 TYR A C 1
ATOM 1711 O O . TYR A 1 224 ? -9.255 -6.827 11.435 1.00 95.56 224 TYR A O 1
ATOM 1719 N N . ALA A 1 225 ? -10.510 -6.616 9.587 1.00 96.19 225 ALA A N 1
ATOM 1720 C CA . ALA A 1 225 ? -10.706 -5.170 9.719 1.00 96.19 225 ALA A CA 1
ATOM 1721 C C . ALA A 1 225 ? -12.188 -4.771 9.678 1.00 96.19 225 ALA A C 1
ATOM 1723 O O . ALA A 1 225 ? -12.737 -4.329 10.683 1.00 96.19 225 ALA A O 1
ATOM 1724 N N . TYR A 1 226 ? -12.874 -4.980 8.550 1.00 97.31 226 TYR A N 1
ATOM 1725 C CA . TYR A 1 226 ? -14.233 -4.466 8.347 1.00 97.31 226 TYR A CA 1
ATOM 1726 C C . TYR A 1 226 ? -15.268 -5.070 9.312 1.00 97.31 226 TYR A C 1
ATOM 1728 O O . TYR A 1 226 ? -16.002 -4.336 9.971 1.00 97.31 226 TYR A O 1
ATOM 1736 N N . ARG A 1 227 ? -15.323 -6.404 9.444 1.00 96.81 227 ARG A N 1
ATOM 1737 C CA . ARG A 1 227 ? -16.250 -7.060 10.387 1.00 96.81 227 ARG A CA 1
ATOM 1738 C C . ARG A 1 227 ? -15.925 -6.743 11.855 1.00 96.81 227 ARG A C 1
ATOM 1740 O O . ARG A 1 227 ? -16.867 -6.459 12.595 1.00 96.81 227 ARG A O 1
ATOM 1747 N N . PRO A 1 228 ? -14.653 -6.763 12.302 1.00 96.50 228 PRO A N 1
ATOM 1748 C CA . PRO A 1 228 ? -14.302 -6.335 13.654 1.00 96.50 228 PRO A CA 1
ATOM 1749 C C . PRO A 1 228 ? -14.682 -4.888 13.969 1.00 96.50 228 PRO A C 1
ATOM 1751 O O . PRO A 1 228 ? -15.192 -4.640 15.056 1.00 96.50 228 PRO A O 1
ATOM 1754 N N . LEU A 1 229 ? -14.512 -3.959 13.023 1.00 96.56 229 LEU A N 1
ATOM 1755 C CA . LEU A 1 229 ? -14.949 -2.570 13.181 1.00 96.56 229 LEU A CA 1
ATOM 1756 C C . LEU A 1 229 ? -16.463 -2.456 13.410 1.00 96.56 229 LEU A C 1
ATOM 1758 O O . LEU A 1 229 ? -16.888 -1.777 14.340 1.00 96.56 229 LEU A O 1
ATOM 1762 N N . LEU A 1 230 ? -17.274 -3.157 12.608 1.00 96.69 230 LEU A N 1
ATOM 1763 C CA . LEU A 1 230 ? -18.730 -3.200 12.804 1.00 96.69 230 LEU A CA 1
ATOM 1764 C C . LEU A 1 230 ? -19.090 -3.742 14.189 1.00 96.69 230 LEU A C 1
ATOM 1766 O O . LEU A 1 230 ? -19.906 -3.161 14.895 1.00 96.69 230 LEU A O 1
ATOM 1770 N N . LYS A 1 231 ? -18.428 -4.824 14.608 1.00 95.62 231 LYS A N 1
ATOM 1771 C CA . LYS A 1 231 ? -18.642 -5.404 15.935 1.00 95.62 231 LYS A CA 1
ATOM 1772 C C . LYS A 1 231 ? -18.272 -4.429 17.055 1.00 95.62 231 LYS A C 1
ATOM 1774 O O . LYS A 1 231 ? -18.969 -4.405 18.060 1.00 95.62 231 LYS A O 1
ATOM 1779 N N . ALA A 1 232 ? -17.192 -3.663 16.892 1.00 93.81 232 ALA A N 1
ATOM 1780 C CA . ALA A 1 232 ? -16.778 -2.654 17.860 1.00 93.81 232 ALA A CA 1
ATOM 1781 C C . ALA A 1 232 ? -17.812 -1.523 17.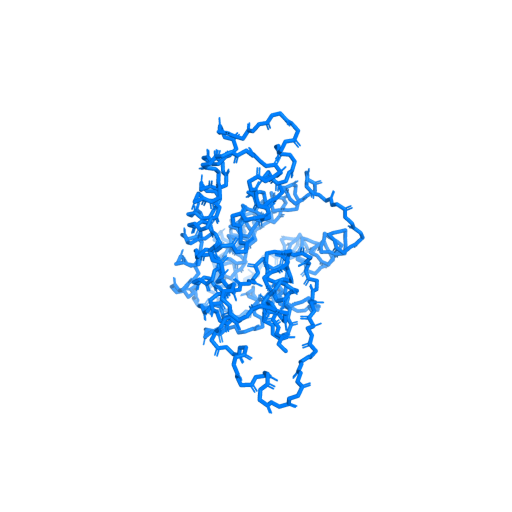980 1.00 93.81 232 ALA A C 1
ATOM 1783 O O . ALA A 1 232 ? -18.045 -1.045 19.083 1.00 93.81 232 ALA A O 1
ATOM 1784 N N . LEU A 1 233 ? -18.456 -1.131 16.875 1.00 93.50 233 LEU A N 1
ATOM 1785 C CA . LEU A 1 233 ? -19.528 -0.127 16.877 1.00 93.50 233 LEU A CA 1
ATOM 1786 C C . LEU A 1 233 ? -20.806 -0.633 17.562 1.00 93.50 233 LEU A C 1
ATOM 1788 O O . LEU A 1 233 ? -21.487 0.135 18.234 1.00 93.50 233 LEU A O 1
ATOM 1792 N N . ASP A 1 234 ? -21.105 -1.926 17.431 1.00 91.25 234 ASP A N 1
ATOM 1793 C CA . ASP A 1 234 ? -22.240 -2.569 18.103 1.00 91.25 234 ASP A CA 1
ATOM 1794 C C . ASP A 1 234 ? -22.016 -2.767 19.620 1.00 91.25 234 ASP A C 1
ATOM 1796 O O . ASP A 1 234 ? -22.940 -3.176 20.334 1.00 91.25 234 ASP A O 1
ATOM 1800 N N . GLU A 1 235 ? -20.806 -2.518 20.141 1.00 86.94 235 GLU A N 1
ATOM 1801 C CA . GLU A 1 235 ? -20.559 -2.558 21.584 1.00 86.94 235 GLU A CA 1
ATOM 1802 C C . GLU A 1 235 ? -21.366 -1.454 22.283 1.00 86.94 235 GLU A C 1
ATOM 1804 O O . GLU A 1 235 ? -21.429 -0.309 21.842 1.00 86.94 235 GLU A O 1
ATOM 1809 N N . THR A 1 236 ? -22.000 -1.780 23.412 1.00 66.94 236 THR A N 1
ATOM 1810 C CA . THR A 1 236 ? -22.688 -0.763 24.214 1.00 66.94 236 THR A CA 1
ATOM 1811 C C . THR A 1 236 ? -21.664 0.274 24.699 1.00 66.94 236 THR A C 1
ATOM 1813 O O . THR A 1 236 ? -20.640 -0.141 25.255 1.00 66.94 236 THR A O 1
ATOM 1816 N N . PRO A 1 237 ? -21.935 1.590 24.566 1.00 63.34 237 PRO A N 1
ATOM 1817 C CA . PRO A 1 237 ? -21.058 2.626 25.099 1.00 63.34 237 PRO A CA 1
ATOM 1818 C C . PRO A 1 237 ? -20.744 2.371 26.571 1.00 63.34 237 PRO A C 1
ATOM 1820 O O . PRO A 1 237 ? -21.631 1.988 27.345 1.00 63.34 237 PRO A O 1
ATOM 1823 N N . LEU A 1 238 ? -19.476 2.543 26.952 1.00 56.84 238 LEU A N 1
ATOM 1824 C CA . LEU A 1 238 ? -19.058 2.350 28.336 1.00 56.84 238 LEU A CA 1
ATOM 1825 C C . LEU A 1 238 ? -19.815 3.349 29.241 1.00 56.84 238 LEU A C 1
ATOM 1827 O O . LEU A 1 238 ? -19.980 4.509 28.850 1.00 56.84 238 LEU A O 1
ATOM 1831 N N . PRO A 1 239 ? -20.304 2.903 30.416 1.00 50.47 239 PRO A N 1
ATOM 1832 C CA . PRO A 1 239 ? -21.003 3.759 31.371 1.00 50.47 239 PRO A CA 1
ATOM 1833 C C . PRO A 1 239 ? -20.099 4.817 32.019 1.00 50.47 239 PRO A C 1
ATOM 1835 O O . PRO A 1 239 ? -18.872 4.582 32.170 1.00 50.47 239 PRO A O 1
#

Sequence (239 aa):
LFPGRENGGLLPQFSTGELASKLPAARKSGGFIAACSIPGDHNAGVYFLSRASFDSAVTPASALDSLVTPICGEGVAERLATGFAAIGEVSDLIGKEDADFAMPDPKLFMEHYESGKPVPEWWATAKEHFGTATNEMYRGNTRAREGARPFILYHAKRFFFSIHYMTAVEHARLAGVAREEKDNEAWVENLELAIEAMHNALGIYAEVVRDPSDQGVIAVLNEYAYRPLLKALDETPLP